Protein AF-A0A661SSA0-F1 (afdb_monome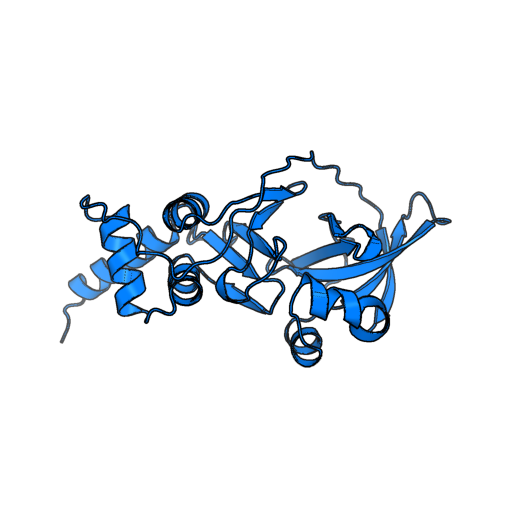r_lite)

Radius of gyration: 19.22 Å; chains: 1; bounding box: 56×44×45 Å

Secondary structure (DSSP, 8-state):
---HHHHHHHHHHHHHHHHS-HHHHHHHTT--EEEETTEEEE--GGGT-SS--EEEEE-SSTT--EEEEETTS-EE-HHHHHHHHHT--HHHHHHHHHHHHTSS-PPPPP------------B-----S-EEEEEEE-THHHHHHHIIIII---HHHHHHTT-EEEEEEETTEEEEEEEEEEEE-TTSSEEEEEGGGTEEE--PPPTT---

Foldseek 3Di:
DPDPVNVVVVVVLVLVLQQPDVVVLCVLLVWDWADAAPWIWTCQVLLLAPDTFKTWDQDPDDSRGIKIDGLLADIDTSQVSQCSQVVDDSVVSSVQSCCCPPVPNRDRRPDDPDDDDDDYDHDYHDADPAKDWDDKAQCCVPCVVLCCPRVVHDSVSCVVQVWIWTWMAGRVGRVDIDTWTWGADPVGATWTADSVVRGTHRHGHHPDDDD

Structure (mmCIF, N/CA/C/O backbone):
data_AF-A0A661SSA0-F1
#
_entry.id   AF-A0A661SSA0-F1
#
loop_
_atom_site.group_PDB
_atom_site.id
_atom_site.type_symbol
_atom_site.label_atom_id
_atom_site.label_alt_id
_atom_site.label_comp_id
_atom_site.label_asym_id
_atom_site.label_entity_id
_atom_site.label_seq_id
_atom_site.pdbx_PDB_ins_code
_atom_site.Cartn_x
_atom_site.Cartn_y
_atom_site.Cartn_z
_atom_site.occupancy
_atom_site.B_iso_or_equiv
_atom_site.auth_seq_id
_atom_site.auth_comp_id
_atom_site.auth_asym_id
_atom_site.auth_atom_id
_atom_site.pdbx_PDB_model_num
ATOM 1 N N . MET A 1 1 ? -27.821 26.333 12.004 1.00 47.28 1 MET A N 1
ATOM 2 C CA . MET A 1 1 ? -26.414 26.659 12.319 1.00 47.28 1 MET A CA 1
ATOM 3 C C . MET A 1 1 ? -25.933 25.662 13.354 1.00 47.28 1 MET A C 1
ATOM 5 O O . MET A 1 1 ? -26.566 25.550 14.393 1.00 47.28 1 MET A O 1
ATOM 9 N N . ILE A 1 2 ? -24.898 24.882 13.050 1.00 50.56 2 ILE A N 1
ATOM 10 C CA . ILE A 1 2 ? -24.228 24.037 14.049 1.00 50.56 2 ILE A CA 1
ATOM 11 C C . ILE A 1 2 ? -23.366 24.990 14.892 1.00 50.56 2 ILE A C 1
ATOM 13 O O . ILE A 1 2 ? -22.657 25.811 14.315 1.00 50.56 2 ILE A O 1
ATOM 17 N N . SER A 1 3 ? -23.477 24.954 16.222 1.00 59.59 3 SER A N 1
ATOM 18 C CA . SER A 1 3 ? -22.657 25.797 17.102 1.00 59.59 3 SER A CA 1
ATOM 19 C C . SER A 1 3 ? -21.168 25.464 16.935 1.00 59.59 3 SER A C 1
ATOM 21 O O . SER A 1 3 ? -20.807 24.313 16.675 1.00 59.59 3 SER A O 1
ATOM 23 N N . SER A 1 4 ? -20.290 26.458 17.086 1.00 67.62 4 SER A N 1
ATOM 24 C CA . SER A 1 4 ? -18.830 26.294 16.970 1.00 67.62 4 SER A CA 1
ATOM 25 C C . SER A 1 4 ? -18.270 25.210 17.904 1.00 67.62 4 SER A C 1
ATOM 27 O O . SER A 1 4 ? -17.327 24.508 17.545 1.00 67.62 4 SER A O 1
ATOM 29 N N . GLU A 1 5 ? -18.895 25.005 19.063 1.00 64.62 5 GLU A N 1
ATOM 30 C CA . GLU A 1 5 ? -18.562 23.929 20.004 1.00 64.62 5 GLU A CA 1
ATOM 31 C C . GLU A 1 5 ? -18.850 22.532 19.441 1.00 64.62 5 GLU A C 1
ATOM 33 O O . GLU A 1 5 ? -18.016 21.637 19.561 1.00 64.62 5 GLU A O 1
ATOM 38 N N . MET A 1 6 ? -19.986 22.335 18.763 1.00 60.94 6 MET A N 1
ATOM 39 C CA . MET A 1 6 ? -20.297 21.053 18.121 1.00 60.94 6 MET A CA 1
ATOM 40 C C . MET A 1 6 ? -19.345 20.739 16.960 1.00 60.94 6 MET A C 1
ATOM 42 O O . MET A 1 6 ? -19.065 19.568 16.698 1.00 60.94 6 MET A O 1
ATOM 46 N N . GLN A 1 7 ? -18.844 21.767 16.271 1.00 65.94 7 GLN A N 1
ATOM 47 C CA . GLN A 1 7 ? -17.827 21.612 15.230 1.00 65.94 7 GLN A CA 1
ATOM 48 C C . GLN A 1 7 ? -16.489 21.158 15.844 1.00 65.94 7 GLN A C 1
ATOM 50 O O . GLN A 1 7 ? -15.937 20.145 15.426 1.00 65.94 7 GLN A O 1
ATOM 55 N N . SER A 1 8 ? -16.050 21.821 16.919 1.00 74.25 8 SER A N 1
ATOM 56 C CA . SER A 1 8 ? -14.831 21.482 17.672 1.00 74.25 8 SER A CA 1
ATOM 57 C C . SER A 1 8 ? -14.837 20.043 18.206 1.00 74.25 8 SER A C 1
ATOM 59 O O . SER A 1 8 ? -13.856 19.314 18.055 1.00 74.25 8 SER A O 1
ATOM 61 N N . ILE A 1 9 ? -15.963 19.588 18.768 1.00 75.94 9 ILE A N 1
ATOM 62 C CA . ILE A 1 9 ? -16.101 18.214 19.278 1.00 75.94 9 ILE A CA 1
ATOM 63 C C . ILE A 1 9 ? -15.963 17.189 18.144 1.00 75.94 9 ILE A C 1
ATOM 65 O O . ILE A 1 9 ? -15.268 16.185 18.306 1.00 75.94 9 ILE A O 1
ATOM 69 N N . ARG A 1 10 ? -16.583 17.445 16.984 1.00 74.44 10 ARG A N 1
ATOM 70 C CA . ARG A 1 10 ? -16.476 16.562 15.810 1.00 74.44 10 ARG A CA 1
ATOM 71 C C . ARG A 1 10 ? -15.055 16.494 15.268 1.00 74.44 10 ARG A C 1
ATOM 73 O O . ARG A 1 10 ? -14.592 15.405 14.939 1.00 74.44 10 ARG A O 1
ATOM 80 N N . ASP A 1 11 ? -14.355 17.619 15.213 1.00 80.00 11 ASP A N 1
ATOM 81 C CA . ASP A 1 11 ? -12.982 17.660 14.712 1.00 80.00 11 ASP A CA 1
ATOM 82 C C . ASP A 1 11 ? -12.028 16.903 15.649 1.00 80.00 11 ASP A C 1
ATOM 84 O O . ASP A 1 11 ? -11.220 16.088 15.197 1.00 80.00 11 ASP A O 1
ATOM 88 N N . GLN A 1 12 ? -12.183 17.072 16.966 1.00 81.62 12 GLN A N 1
ATOM 89 C CA . GLN A 1 12 ? -11.432 16.296 17.958 1.00 81.62 12 GLN A CA 1
ATOM 90 C C . GLN A 1 12 ? -11.720 14.796 17.865 1.00 81.62 12 GLN A C 1
ATOM 92 O O . GLN A 1 12 ? -10.814 13.976 18.029 1.00 81.62 12 GLN A O 1
ATOM 97 N N . GLU A 1 13 ? -12.968 14.421 17.602 1.00 83.38 13 GLU A N 1
ATOM 98 C CA . GLU A 1 13 ? -13.356 13.028 17.415 1.00 83.38 13 GLU A CA 1
ATOM 99 C C . GLU A 1 13 ? -12.686 12.411 16.179 1.00 83.38 13 GLU A C 1
ATOM 101 O O . GLU A 1 13 ? -12.083 11.340 16.269 1.00 83.38 13 GLU A O 1
ATOM 106 N N . LEU A 1 14 ? -12.707 13.113 15.042 1.00 83.25 14 LEU A N 1
ATOM 107 C CA . LEU A 1 14 ? -12.047 12.666 13.813 1.00 83.25 14 LEU A CA 1
ATOM 108 C C . LEU A 1 14 ? -10.532 12.522 13.998 1.00 83.25 14 LEU A C 1
ATOM 110 O O . LEU A 1 14 ? -9.941 11.562 13.501 1.00 83.25 14 LEU A O 1
ATOM 114 N N . ILE A 1 15 ? -9.901 13.430 14.749 1.00 83.56 15 ILE A N 1
ATOM 115 C CA . ILE A 1 15 ? -8.482 13.316 15.111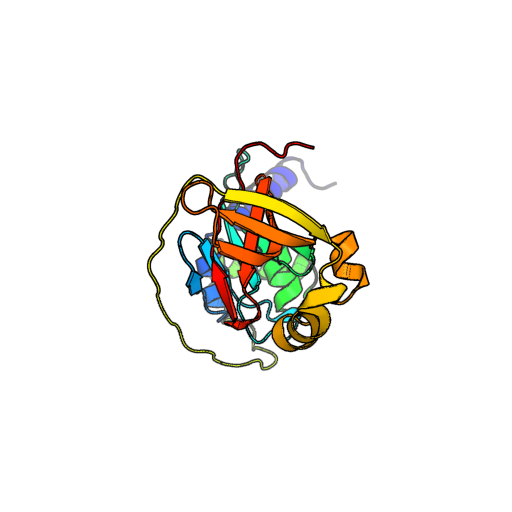 1.00 83.56 15 ILE A CA 1
ATOM 116 C C . ILE A 1 15 ? -8.237 12.043 15.928 1.00 83.56 15 ILE A C 1
ATOM 118 O O . ILE A 1 15 ? -7.282 11.317 15.650 1.00 83.56 15 ILE A O 1
ATOM 122 N N . LYS A 1 16 ? -9.098 11.728 16.904 1.00 84.88 16 LYS A N 1
ATOM 123 C CA . LYS A 1 16 ? -8.972 10.494 17.698 1.00 84.88 16 LYS A CA 1
ATOM 124 C C . LYS A 1 16 ? -9.101 9.243 16.826 1.00 84.88 16 LYS A C 1
ATOM 126 O O . LYS A 1 16 ? -8.261 8.358 16.945 1.00 84.88 16 LYS A O 1
ATOM 131 N N . ILE A 1 17 ? -10.068 9.199 15.904 1.00 85.56 17 ILE A N 1
ATOM 132 C CA . ILE A 1 17 ? -10.242 8.079 14.956 1.00 85.56 17 ILE A CA 1
ATOM 133 C C . ILE A 1 17 ? -8.987 7.874 14.092 1.00 85.56 17 ILE A C 1
ATOM 135 O O . ILE A 1 17 ? -8.540 6.744 13.886 1.00 85.56 17 ILE A O 1
ATOM 139 N N . LYS A 1 18 ? -8.385 8.961 13.597 1.00 80.56 18 LYS A N 1
ATOM 140 C CA . LYS A 1 18 ? -7.170 8.901 12.768 1.00 80.56 18 LYS A CA 1
ATOM 141 C C . LYS A 1 18 ? -5.932 8.417 13.534 1.00 80.56 18 LYS A C 1
ATOM 143 O O . LYS A 1 18 ? -5.016 7.886 12.910 1.00 80.56 18 LYS A O 1
ATOM 148 N N . LYS A 1 19 ? -5.906 8.598 14.858 1.00 84.94 19 LYS A N 1
ATOM 149 C CA . LYS A 1 19 ? -4.816 8.168 15.751 1.00 84.94 19 LYS A CA 1
ATOM 150 C C . LYS A 1 19 ? -4.912 6.707 16.192 1.00 84.94 19 LYS A C 1
ATOM 152 O O . LYS A 1 19 ? -3.938 6.191 16.731 1.00 84.94 19 LYS A O 1
ATOM 157 N N . VAL A 1 20 ? -6.050 6.041 15.974 1.00 86.25 20 VAL A N 1
ATOM 158 C CA . VAL A 1 20 ? -6.184 4.601 16.241 1.00 86.25 20 VAL A CA 1
ATOM 159 C C . VAL A 1 20 ? -5.146 3.841 15.419 1.00 86.25 20 VAL A C 1
ATOM 161 O O . VAL A 1 20 ? -4.973 4.116 14.227 1.00 86.25 20 VAL A O 1
ATOM 164 N N . GLU A 1 21 ? -4.456 2.888 16.048 1.00 86.31 21 GLU A N 1
ATOM 165 C CA . GLU A 1 21 ? -3.487 2.054 15.344 1.00 86.31 21 GLU A CA 1
ATOM 166 C C . GLU A 1 21 ? -4.167 1.295 14.209 1.00 86.31 21 GLU A C 1
ATOM 168 O O . GLU A 1 21 ? -5.119 0.541 14.409 1.00 86.31 21 GLU A O 1
ATOM 173 N N . MET A 1 22 ? -3.663 1.493 12.992 1.00 88.06 22 MET A N 1
ATOM 174 C CA . MET A 1 22 ? -4.266 0.898 11.801 1.00 88.06 22 MET A CA 1
ATOM 175 C C . MET A 1 22 ? -4.184 -0.634 11.805 1.00 88.06 22 MET A C 1
ATOM 177 O O . MET A 1 22 ? -4.999 -1.289 11.166 1.00 88.06 22 MET A O 1
ATOM 181 N N . GLU A 1 23 ? -3.246 -1.221 12.554 1.00 87.44 23 GLU A N 1
ATOM 182 C CA . GLU A 1 23 ? -3.221 -2.670 12.788 1.00 87.44 23 GLU A CA 1
ATOM 183 C C . GLU A 1 23 ? -4.453 -3.162 13.543 1.00 87.44 23 GLU A C 1
ATOM 185 O O . GLU A 1 23 ? -5.003 -4.194 13.173 1.00 87.44 23 GLU A O 1
ATOM 190 N N . THR A 1 24 ? -4.915 -2.418 14.551 1.00 86.81 24 THR A N 1
ATOM 191 C CA . THR A 1 24 ? -6.140 -2.741 15.292 1.00 86.81 24 THR A CA 1
ATOM 192 C C . THR A 1 24 ? -7.342 -2.706 14.357 1.00 86.81 24 THR A C 1
ATOM 194 O O . THR A 1 24 ? -8.110 -3.661 14.305 1.00 86.81 24 THR A O 1
ATOM 197 N N . VAL A 1 25 ? -7.438 -1.662 13.525 1.00 87.94 25 VAL A N 1
ATOM 198 C CA . VAL A 1 25 ? -8.499 -1.536 12.512 1.00 87.94 25 VAL A CA 1
ATOM 199 C C . VAL A 1 25 ? -8.464 -2.698 11.520 1.00 87.94 25 VAL A C 1
ATOM 201 O O . VAL A 1 25 ? -9.492 -3.305 11.241 1.00 87.94 25 VAL A O 1
ATOM 204 N N . LEU A 1 26 ? -7.286 -3.051 11.004 1.00 87.19 26 LEU A N 1
ATOM 205 C CA . LEU A 1 26 ? -7.128 -4.187 10.095 1.00 87.19 26 LEU A CA 1
ATOM 206 C C . LEU A 1 26 ? -7.477 -5.519 10.763 1.00 87.19 26 LEU A C 1
ATOM 208 O O . LEU A 1 26 ? -8.099 -6.359 10.121 1.00 87.19 26 LEU A O 1
ATOM 212 N N . SER A 1 27 ? -7.116 -5.704 12.032 1.00 86.75 27 SER A N 1
ATOM 213 C CA . SER A 1 27 ? -7.466 -6.894 12.808 1.00 86.75 27 SER A CA 1
ATOM 214 C C . SER A 1 27 ? -8.980 -7.041 12.960 1.00 86.75 27 SER A C 1
ATOM 216 O O . SER A 1 27 ? -9.501 -8.131 12.736 1.00 86.75 27 SER A O 1
ATOM 218 N N . ASP A 1 28 ? -9.691 -5.953 13.260 1.00 86.44 28 ASP A N 1
ATOM 219 C CA . ASP A 1 28 ? -11.155 -5.953 13.392 1.00 86.44 28 ASP A CA 1
ATOM 220 C C . ASP A 1 28 ? -11.863 -6.151 12.043 1.00 86.44 28 ASP A C 1
ATOM 222 O O . ASP A 1 28 ? -12.943 -6.732 11.977 1.00 86.44 28 ASP A O 1
ATOM 226 N N . LEU A 1 29 ? -11.230 -5.734 10.944 1.00 83.50 29 LEU A N 1
ATOM 227 C CA . LEU A 1 29 ? -11.644 -6.072 9.577 1.00 83.50 29 LEU A CA 1
ATOM 228 C C . LEU A 1 29 ? -11.198 -7.485 9.154 1.00 83.50 29 LEU A C 1
ATOM 230 O O . LEU A 1 29 ? -11.455 -7.908 8.021 1.00 83.50 29 LEU A O 1
ATOM 234 N N . GLU A 1 30 ? -10.515 -8.212 10.044 1.00 85.00 30 GLU A N 1
ATOM 235 C CA . GLU A 1 30 ? -9.916 -9.526 9.825 1.00 85.00 30 GLU A CA 1
ATOM 236 C C . GLU A 1 30 ? -9.023 -9.570 8.562 1.00 85.00 30 GLU A C 1
ATOM 238 O O . GLU A 1 30 ? -9.064 -10.521 7.764 1.00 85.00 30 GLU A O 1
ATOM 243 N N . ILE A 1 31 ? -8.238 -8.514 8.348 1.00 82.94 31 ILE A N 1
ATOM 244 C CA . ILE A 1 31 ? -7.241 -8.390 7.286 1.00 82.94 31 ILE A CA 1
ATOM 245 C C . ILE A 1 31 ? -5.856 -8.632 7.906 1.00 82.94 31 ILE A C 1
ATOM 247 O O . ILE A 1 31 ? -5.404 -7.850 8.743 1.00 82.94 31 ILE A O 1
ATOM 251 N N . PRO A 1 32 ? -5.143 -9.699 7.507 1.00 81.25 32 PRO A N 1
ATOM 252 C CA . PRO A 1 32 ? -3.854 -10.028 8.100 1.00 81.25 32 PRO A CA 1
ATOM 253 C C . PRO A 1 32 ? -2.760 -9.029 7.703 1.00 81.25 32 PRO A C 1
ATOM 255 O O . PRO A 1 32 ? -2.633 -8.638 6.537 1.00 81.25 32 PRO A O 1
ATOM 258 N N . VAL A 1 33 ? -1.917 -8.694 8.682 1.00 81.81 33 VAL A N 1
ATOM 259 C CA . VAL A 1 33 ? -0.701 -7.893 8.506 1.00 81.81 33 VAL A CA 1
ATOM 260 C C . VAL A 1 33 ? 0.524 -8.809 8.491 1.00 81.81 33 VAL A C 1
ATOM 262 O O . VAL A 1 33 ? 0.661 -9.734 9.288 1.00 81.81 33 VAL A O 1
ATOM 265 N N . TYR A 1 34 ? 1.437 -8.536 7.568 1.00 79.94 34 TYR A N 1
ATOM 266 C CA . TYR A 1 34 ? 2.657 -9.280 7.304 1.00 79.94 34 TYR A CA 1
ATOM 267 C C . TYR A 1 34 ? 3.870 -8.373 7.496 1.00 79.94 34 TYR A C 1
ATOM 269 O O . TYR A 1 34 ? 3.956 -7.291 6.910 1.00 79.94 34 TYR A O 1
ATOM 277 N N . GLN A 1 35 ? 4.861 -8.838 8.253 1.00 72.81 35 GLN A N 1
ATOM 278 C CA . GLN A 1 35 ? 6.142 -8.147 8.355 1.00 72.81 35 GLN A CA 1
ATOM 279 C C . GLN A 1 35 ? 7.018 -8.501 7.149 1.00 72.81 35 GLN A C 1
ATOM 281 O O . GLN A 1 35 ? 7.369 -9.663 6.947 1.00 72.81 35 GLN A O 1
ATOM 286 N N . THR A 1 36 ? 7.410 -7.499 6.362 1.00 66.06 36 THR A N 1
ATOM 287 C CA . THR A 1 36 ? 8.367 -7.662 5.261 1.00 66.06 36 THR A CA 1
ATOM 288 C C . THR A 1 36 ? 9.533 -6.702 5.435 1.00 66.06 36 THR A C 1
ATOM 290 O O . THR A 1 36 ? 9.450 -5.509 5.142 1.00 66.06 36 THR A O 1
ATOM 293 N N . GLY A 1 37 ? 10.654 -7.222 5.932 1.00 66.19 37 GLY A N 1
ATOM 294 C CA . GLY A 1 37 ? 11.775 -6.377 6.311 1.00 66.19 37 GLY A CA 1
ATOM 295 C C . GLY A 1 37 ? 11.391 -5.439 7.460 1.00 66.19 37 GLY A C 1
ATOM 296 O O . GLY A 1 37 ? 10.987 -5.909 8.519 1.00 66.19 37 GLY A O 1
ATOM 297 N N . LYS A 1 38 ? 11.559 -4.122 7.277 1.00 66.88 38 LYS A N 1
ATOM 298 C CA . LYS A 1 38 ? 11.152 -3.099 8.265 1.00 66.88 38 LYS A CA 1
ATOM 299 C C . LYS A 1 38 ? 9.703 -2.640 8.073 1.00 66.88 38 LYS A C 1
ATOM 301 O O . LYS A 1 38 ? 9.184 -1.919 8.918 1.00 66.88 38 LYS A O 1
ATOM 306 N N . ASN A 1 39 ? 9.065 -3.042 6.975 1.00 70.50 39 ASN A N 1
ATOM 307 C CA . ASN A 1 39 ? 7.733 -2.586 6.619 1.00 70.50 39 ASN A CA 1
ATOM 308 C C . ASN A 1 39 ? 6.677 -3.568 7.116 1.00 70.50 39 ASN A C 1
ATOM 310 O O . ASN A 1 39 ? 6.855 -4.786 7.046 1.00 70.50 39 ASN A O 1
ATOM 314 N N . ARG A 1 40 ? 5.548 -3.008 7.535 1.00 80.06 40 ARG A N 1
ATOM 315 C CA . ARG A 1 40 ? 4.321 -3.740 7.822 1.00 80.06 40 ARG A CA 1
ATOM 316 C C . ARG A 1 40 ? 3.398 -3.638 6.624 1.00 80.06 40 ARG A C 1
ATOM 318 O O . ARG A 1 40 ? 3.206 -2.546 6.090 1.00 80.06 40 ARG A O 1
ATOM 325 N N . MET A 1 41 ? 2.886 -4.771 6.174 1.00 82.31 41 MET A N 1
ATOM 326 C CA . MET A 1 41 ? 2.221 -4.897 4.888 1.00 82.31 41 MET A CA 1
ATOM 327 C C . MET A 1 41 ? 0.911 -5.664 4.992 1.00 82.31 41 MET A C 1
ATOM 329 O O . MET A 1 41 ? 0.832 -6.611 5.757 1.00 82.31 41 MET A O 1
ATOM 333 N N . PHE A 1 42 ? -0.086 -5.343 4.178 1.00 83.94 42 PHE A N 1
ATOM 334 C CA . PHE A 1 42 ? -1.341 -6.094 4.116 1.00 83.94 42 PHE A CA 1
ATOM 335 C C . PHE A 1 42 ? -1.860 -6.205 2.678 1.00 83.94 42 PHE A C 1
ATOM 337 O O . PHE A 1 42 ? -1.325 -5.594 1.748 1.00 83.94 42 PHE A O 1
ATOM 344 N N . VAL A 1 43 ? -2.848 -7.072 2.471 1.00 83.19 43 VAL A N 1
ATOM 345 C CA . VAL A 1 43 ? -3.465 -7.306 1.158 1.00 83.19 43 VAL A CA 1
ATOM 346 C C . VAL A 1 43 ? -4.546 -6.260 0.907 1.00 83.19 43 VAL A C 1
ATOM 348 O O . VAL A 1 43 ? -5.423 -6.088 1.749 1.00 83.19 43 VAL A O 1
ATOM 351 N N . ALA A 1 44 ? -4.528 -5.628 -0.270 1.00 82.69 44 ALA A N 1
ATOM 352 C CA . ALA A 1 44 ? -5.643 -4.821 -0.761 1.00 82.69 44 ALA A CA 1
ATOM 353 C C . ALA A 1 44 ? -6.868 -5.720 -1.021 1.00 82.69 44 ALA A C 1
ATOM 355 O O . ALA A 1 44 ? -7.034 -6.269 -2.117 1.00 82.69 44 ALA A O 1
ATOM 356 N N . SER A 1 45 ? -7.715 -5.917 -0.006 1.00 80.44 45 SER A N 1
ATOM 357 C CA . SER A 1 45 ? -8.894 -6.793 -0.087 1.00 80.44 45 SER A CA 1
ATOM 358 C C . SER A 1 45 ? -9.880 -6.330 -1.165 1.00 80.44 45 SER A C 1
ATOM 360 O O . SER A 1 45 ? -10.411 -7.156 -1.907 1.00 80.44 45 SER A O 1
ATOM 362 N N . TRP A 1 46 ? -10.022 -5.014 -1.340 1.00 80.25 46 TRP A N 1
ATOM 363 C CA . TRP A 1 46 ? -10.876 -4.377 -2.349 1.00 80.25 46 TRP A CA 1
ATOM 364 C C . TRP A 1 46 ? -10.437 -4.642 -3.798 1.00 80.25 46 TRP A C 1
ATOM 366 O O . TRP A 1 46 ? -11.251 -4.570 -4.714 1.00 80.25 46 TRP A O 1
ATOM 376 N N . ARG A 1 47 ? -9.170 -5.010 -4.033 1.00 73.44 47 ARG A N 1
ATOM 377 C CA . ARG A 1 47 ? -8.641 -5.342 -5.373 1.00 73.44 47 ARG A CA 1
ATOM 378 C C . ARG A 1 47 ? -8.571 -6.845 -5.637 1.00 73.44 47 ARG A C 1
ATOM 380 O O . ARG A 1 47 ? -8.054 -7.266 -6.674 1.00 73.44 47 ARG A O 1
ATOM 387 N N . SER A 1 48 ? -9.088 -7.671 -4.717 1.00 69.31 48 SER A N 1
ATOM 388 C CA . SER A 1 48 ? -8.993 -9.138 -4.786 1.00 69.31 48 SER A CA 1
ATOM 389 C C . SER A 1 48 ? -7.554 -9.617 -5.051 1.00 69.31 48 SER A C 1
ATOM 391 O O . SER A 1 48 ? -7.314 -10.575 -5.802 1.00 69.31 48 SER A O 1
ATOM 393 N N . GLU A 1 49 ? -6.568 -8.909 -4.488 1.00 72.44 49 GLU A N 1
ATOM 394 C CA . GLU A 1 49 ? -5.159 -9.256 -4.639 1.00 72.44 49 GLU A CA 1
ATOM 395 C C . GLU A 1 49 ? -4.814 -10.531 -3.860 1.00 72.44 49 GLU A C 1
ATOM 397 O O . GLU A 1 49 ? -5.389 -10.844 -2.822 1.00 72.44 49 GLU A O 1
ATOM 402 N N . LYS A 1 50 ? -3.829 -11.288 -4.360 1.00 67.38 50 LYS A N 1
ATOM 403 C CA . LYS A 1 50 ? -3.370 -12.530 -3.708 1.00 67.38 50 LYS A CA 1
ATOM 404 C C . LYS A 1 50 ? -2.192 -12.322 -2.763 1.00 67.38 50 LYS A C 1
ATOM 406 O O . LYS A 1 50 ? -1.790 -13.253 -2.071 1.00 67.38 50 LYS A O 1
ATOM 411 N N . LYS A 1 51 ? -1.559 -11.152 -2.803 1.00 73.00 51 LYS A N 1
ATOM 412 C CA . LYS A 1 51 ? -0.324 -10.866 -2.074 1.00 73.00 51 LYS A CA 1
ATOM 413 C C . LYS A 1 51 ? -0.402 -9.479 -1.470 1.00 73.00 51 LYS A C 1
ATOM 415 O O . LYS A 1 51 ? -0.961 -8.589 -2.090 1.00 73.00 51 LYS A O 1
ATOM 420 N N . ALA A 1 52 ? 0.240 -9.286 -0.323 1.00 74.44 52 ALA A N 1
ATOM 421 C CA . ALA A 1 52 ? 0.295 -7.976 0.310 1.00 74.44 52 ALA A CA 1
ATOM 422 C C . ALA A 1 52 ? 0.877 -6.923 -0.647 1.00 74.44 52 ALA A C 1
ATOM 424 O O . ALA A 1 52 ? 1.834 -7.213 -1.369 1.00 74.44 52 ALA A O 1
ATOM 425 N N . SER A 1 53 ? 0.259 -5.753 -0.696 1.00 77.31 53 SER A N 1
ATOM 426 C CA . SER A 1 53 ? 0.599 -4.628 -1.583 1.00 77.31 53 SER A CA 1
ATOM 427 C C . SER A 1 53 ? 0.395 -3.282 -0.903 1.00 77.31 53 SER A C 1
ATOM 429 O O . SER A 1 53 ? 0.930 -2.286 -1.374 1.00 77.31 53 SER A O 1
ATOM 431 N N . CYS A 1 54 ? -0.321 -3.251 0.218 1.00 83.62 54 CYS A N 1
ATOM 432 C CA . CYS A 1 54 ? -0.489 -2.052 1.010 1.00 83.62 54 CYS A CA 1
ATOM 433 C C . CYS A 1 54 ? 0.560 -2.017 2.117 1.00 83.62 54 CYS A C 1
ATOM 435 O O . CYS A 1 54 ? 0.810 -3.033 2.767 1.00 83.62 54 CYS A O 1
ATOM 437 N N . GLN A 1 55 ? 1.166 -0.859 2.348 1.00 84.50 55 GLN A N 1
ATOM 438 C CA . GLN A 1 55 ? 2.122 -0.628 3.423 1.00 84.50 55 GLN A CA 1
ATOM 439 C C . GLN A 1 55 ? 1.506 0.261 4.504 1.00 84.50 55 GLN A C 1
ATOM 441 O O . GLN A 1 55 ? 0.921 1.294 4.195 1.00 84.50 55 GLN A O 1
ATOM 446 N N . LEU A 1 56 ? 1.706 -0.109 5.770 1.00 84.81 56 LEU A N 1
ATOM 447 C CA . LEU A 1 56 ? 1.380 0.732 6.920 1.00 84.81 56 LEU A CA 1
ATOM 448 C C . LEU A 1 56 ? 2.515 1.707 7.205 1.00 84.81 56 LEU A C 1
ATOM 450 O O . LEU A 1 56 ? 3.684 1.310 7.301 1.00 84.81 56 LEU A O 1
ATOM 454 N N . MET A 1 57 ? 2.170 2.978 7.387 1.00 77.00 57 MET A N 1
ATOM 455 C CA . MET A 1 57 ? 3.126 4.024 7.721 1.00 77.00 57 MET A CA 1
ATOM 456 C C . MET A 1 57 ? 2.541 4.941 8.803 1.00 77.00 57 MET A C 1
ATOM 458 O O . MET A 1 57 ? 1.389 5.363 8.696 1.00 77.00 57 MET A O 1
ATOM 462 N N . PRO A 1 58 ? 3.314 5.290 9.845 1.00 70.69 58 PRO A N 1
ATOM 463 C CA . PRO A 1 58 ? 2.945 6.421 10.681 1.00 70.69 58 PRO A CA 1
ATOM 464 C C . PRO A 1 58 ? 3.027 7.695 9.831 1.00 70.69 58 PRO A C 1
ATOM 466 O O . PRO A 1 58 ? 3.992 7.892 9.081 1.00 70.69 58 PRO A O 1
ATOM 469 N N . HIS A 1 59 ? 2.020 8.556 9.927 1.00 68.00 59 HIS A N 1
ATOM 470 C CA . HIS A 1 59 ? 2.037 9.852 9.267 1.00 68.00 59 HIS A CA 1
ATOM 471 C C . HIS A 1 59 ? 3.180 10.690 9.855 1.00 68.00 59 HIS A C 1
ATOM 473 O O . HIS A 1 59 ? 3.278 10.866 11.067 1.00 68.00 59 HIS A O 1
ATOM 479 N N . ARG A 1 60 ? 4.072 11.198 8.996 1.00 58.72 60 ARG A N 1
ATOM 480 C CA . ARG A 1 60 ? 5.241 11.990 9.429 1.00 58.72 60 ARG A CA 1
ATOM 481 C C . ARG A 1 60 ? 4.914 13.456 9.745 1.00 58.72 60 ARG A C 1
ATOM 483 O O . ARG A 1 60 ? 5.782 14.168 10.232 1.00 58.72 60 ARG A O 1
ATOM 490 N N . GLY A 1 61 ? 3.692 13.910 9.461 1.00 56.38 61 GLY A N 1
ATOM 491 C CA . GLY A 1 61 ? 3.173 15.218 9.883 1.00 56.38 61 GLY A CA 1
ATOM 492 C C . GLY A 1 61 ? 2.515 15.172 11.269 1.00 56.38 61 GLY A C 1
ATOM 493 O O . GLY A 1 61 ? 2.066 14.109 11.697 1.00 56.38 61 GLY A O 1
ATOM 494 N N . GLY A 1 62 ? 2.443 16.327 11.940 1.00 49.00 62 GLY A N 1
ATOM 495 C CA . GLY A 1 62 ? 2.167 16.493 13.379 1.00 49.00 62 GLY A CA 1
ATOM 496 C C . GLY A 1 62 ? 0.881 15.885 13.963 1.00 49.00 62 GLY A C 1
ATOM 497 O O . GLY A 1 62 ? 0.776 15.794 15.182 1.00 49.00 62 GLY A O 1
ATOM 498 N N . ASP A 1 63 ? -0.057 15.400 13.146 1.00 61.62 63 ASP A N 1
ATOM 499 C CA . ASP A 1 63 ? -1.348 14.870 13.614 1.00 61.62 63 ASP A CA 1
ATOM 500 C C . ASP A 1 63 ? -1.301 13.437 14.177 1.00 61.62 63 ASP A C 1
ATOM 502 O O . ASP A 1 63 ? -2.317 12.934 14.661 1.00 61.62 63 ASP A O 1
ATOM 506 N N . SER A 1 64 ? -0.140 12.768 14.154 1.00 61.91 64 SER A N 1
ATOM 507 C CA . SER A 1 64 ? 0.044 11.385 14.649 1.00 61.91 64 SER A CA 1
ATOM 508 C C . SER A 1 64 ? -0.918 10.356 14.029 1.00 61.91 64 SER A C 1
ATOM 510 O O . SER A 1 64 ? -1.175 9.310 14.621 1.00 61.91 64 SER A O 1
ATOM 512 N N . ALA A 1 65 ? -1.476 10.653 12.855 1.00 71.12 65 ALA A N 1
ATOM 513 C CA . ALA A 1 65 ? -2.377 9.746 12.162 1.00 71.12 65 ALA A CA 1
ATOM 514 C C . ALA A 1 65 ? -1.624 8.515 11.635 1.00 71.12 65 ALA A C 1
ATOM 516 O O . ALA A 1 65 ? -0.438 8.587 11.309 1.00 71.12 65 ALA A O 1
ATOM 517 N N . TYR A 1 66 ? -2.315 7.390 11.489 1.00 76.81 66 TYR A N 1
ATOM 518 C CA . TYR A 1 66 ? -1.816 6.282 10.679 1.00 76.81 66 TYR A CA 1
ATOM 519 C C . TYR A 1 66 ? -2.326 6.411 9.244 1.00 76.81 66 TYR A C 1
ATOM 521 O O . TYR A 1 66 ? -3.484 6.769 9.017 1.00 76.81 66 TYR A O 1
ATOM 529 N N . ILE A 1 67 ? -1.456 6.111 8.279 1.00 84.50 67 ILE A N 1
ATOM 530 C CA . ILE A 1 67 ? -1.813 6.039 6.862 1.00 84.50 67 ILE A CA 1
ATOM 531 C C . ILE A 1 67 ? -1.445 4.676 6.284 1.00 84.50 67 ILE A C 1
ATOM 533 O O . ILE A 1 67 ? -0.459 4.053 6.694 1.00 84.50 67 ILE A O 1
ATOM 537 N N . TYR A 1 68 ? -2.221 4.234 5.300 1.00 86.25 68 TYR A N 1
ATOM 538 C CA . TYR A 1 68 ? -1.804 3.170 4.402 1.00 86.25 68 TYR A CA 1
ATOM 539 C C . TYR A 1 68 ? -1.422 3.758 3.051 1.00 86.25 68 TYR A C 1
ATOM 541 O O . TYR A 1 68 ? -1.948 4.785 2.617 1.00 86.25 68 TYR A O 1
ATOM 549 N N . GLN A 1 69 ? -0.515 3.055 2.388 1.00 82.19 69 GLN A N 1
ATOM 550 C CA . GLN A 1 69 ? -0.178 3.280 0.998 1.00 82.19 69 GLN A CA 1
ATOM 551 C C . GLN A 1 69 ? -0.410 1.995 0.208 1.00 82.19 69 GLN A C 1
ATOM 553 O O . GLN A 1 69 ? 0.290 1.011 0.443 1.00 82.19 69 GLN A O 1
ATOM 558 N N . ASP A 1 70 ? -1.371 1.995 -0.713 1.00 82.38 70 ASP A N 1
ATOM 559 C CA . ASP A 1 70 ? -1.578 0.944 -1.708 1.00 82.38 70 ASP A CA 1
ATOM 560 C C . ASP A 1 70 ? -0.687 1.200 -2.923 1.00 82.38 70 ASP A C 1
ATOM 562 O O . ASP A 1 70 ? -0.709 2.243 -3.574 1.00 82.38 70 ASP A O 1
ATOM 566 N N . TRP A 1 71 ? 0.086 0.187 -3.278 1.00 72.62 71 TRP A N 1
ATOM 567 C CA . TRP A 1 71 ? 0.906 0.169 -4.480 1.00 72.62 71 TRP A CA 1
ATOM 568 C C . TRP A 1 71 ? 0.100 0.047 -5.783 1.00 72.62 71 TRP A C 1
ATOM 570 O O . TRP A 1 71 ? 0.689 0.047 -6.862 1.00 72.62 71 TRP A O 1
ATOM 580 N N . GLY A 1 72 ? -1.229 -0.046 -5.690 1.00 65.06 72 GLY A N 1
ATOM 581 C CA . GLY A 1 72 ? -2.186 0.181 -6.774 1.00 65.06 72 GLY A CA 1
ATOM 582 C C . GLY A 1 72 ? -2.662 1.618 -6.958 1.00 65.06 72 GLY A C 1
ATOM 583 O O . GLY A 1 72 ? -3.383 1.857 -7.922 1.00 65.06 72 GLY A O 1
ATOM 584 N N . GLY A 1 73 ? -2.278 2.546 -6.074 1.00 64.69 73 GLY A N 1
ATOM 585 C CA . GLY A 1 73 ? -2.546 3.981 -6.222 1.00 64.69 73 GLY A CA 1
ATOM 586 C C . GLY A 1 73 ? -3.365 4.637 -5.122 1.00 64.69 73 GLY A C 1
ATOM 587 O O . GLY A 1 73 ? -3.313 5.854 -4.976 1.00 64.69 73 GLY A O 1
ATOM 588 N N . GLU A 1 74 ? -4.067 3.852 -4.310 1.00 73.44 74 GLU A N 1
ATOM 589 C CA . GLU A 1 74 ? -4.877 4.386 -3.215 1.00 73.44 74 GLU A CA 1
ATOM 590 C C . GLU A 1 74 ? -4.028 4.656 -1.973 1.00 73.44 74 GLU A C 1
ATOM 592 O O . GLU A 1 74 ? -3.218 3.835 -1.555 1.00 73.44 74 GLU A O 1
ATOM 597 N N . ASN A 1 75 ? -4.222 5.799 -1.329 1.00 81.25 75 ASN A N 1
ATOM 598 C CA . ASN A 1 75 ? -3.577 6.100 -0.056 1.00 81.25 75 ASN A CA 1
ATOM 599 C C . ASN A 1 75 ? -4.594 6.776 0.849 1.00 81.25 75 ASN A C 1
ATOM 601 O O . ASN A 1 75 ? -5.403 7.574 0.379 1.00 81.25 75 ASN A O 1
ATOM 605 N N . GLY A 1 76 ? -4.533 6.515 2.149 1.00 84.44 76 GLY A N 1
ATOM 606 C CA . GLY A 1 76 ? -5.498 7.130 3.045 1.00 84.44 76 GLY A CA 1
ATOM 607 C C . GLY A 1 76 ? -5.315 6.792 4.510 1.00 84.44 76 GLY A C 1
ATOM 608 O O . GLY A 1 76 ? -4.349 6.156 4.928 1.00 84.44 76 GLY A O 1
ATOM 609 N N . THR A 1 77 ? -6.270 7.264 5.295 1.00 88.31 77 THR A N 1
ATOM 610 C CA . THR A 1 77 ? -6.386 7.072 6.740 1.00 88.31 77 THR A CA 1
ATOM 611 C C . THR A 1 77 ? -7.232 5.839 7.073 1.00 88.31 77 THR A C 1
ATOM 613 O O . THR A 1 77 ? -7.718 5.136 6.187 1.00 88.31 77 THR A O 1
ATOM 616 N N . ASN A 1 78 ? -7.466 5.592 8.366 1.00 88.38 78 ASN A N 1
ATOM 617 C CA . ASN A 1 78 ? -8.391 4.550 8.828 1.00 88.38 78 ASN A CA 1
ATOM 618 C C . ASN A 1 78 ? -9.796 4.679 8.212 1.00 88.38 78 ASN A C 1
ATOM 620 O O . ASN A 1 78 ? -10.433 3.667 7.938 1.00 88.38 78 ASN A O 1
ATOM 624 N N . ILE A 1 79 ? -10.280 5.904 7.971 1.00 88.19 79 ILE A N 1
ATOM 625 C CA . ILE A 1 79 ? -11.617 6.121 7.398 1.00 88.19 79 ILE A CA 1
ATOM 626 C C . ILE A 1 79 ? -11.651 5.636 5.948 1.00 88.19 79 ILE A C 1
ATOM 628 O O . ILE A 1 79 ? -12.535 4.863 5.581 1.00 88.19 79 ILE A O 1
ATOM 632 N N . ASP A 1 80 ? -10.653 6.031 5.158 1.00 87.44 80 ASP A N 1
ATOM 633 C CA . ASP A 1 80 ? -10.527 5.645 3.751 1.00 87.44 80 ASP A CA 1
ATOM 634 C C . ASP A 1 80 ? -10.358 4.125 3.613 1.00 87.44 80 ASP A C 1
ATOM 636 O O . ASP A 1 80 ? -10.969 3.500 2.751 1.00 87.44 80 ASP A O 1
ATOM 640 N N . LEU A 1 81 ? -9.592 3.505 4.518 1.00 88.44 81 LEU A N 1
ATOM 641 C CA . LEU A 1 81 ? -9.420 2.053 4.573 1.00 88.44 81 LEU A CA 1
ATOM 642 C C . LEU A 1 81 ? -10.753 1.322 4.803 1.00 88.44 81 LEU A C 1
ATOM 644 O O . LEU A 1 81 ? -11.042 0.329 4.132 1.00 88.44 81 LEU A O 1
ATOM 648 N N . VAL A 1 82 ? -11.574 1.795 5.745 1.00 87.88 82 VAL A N 1
ATOM 649 C CA . VAL A 1 82 ? -12.894 1.201 6.018 1.00 87.88 82 VAL A CA 1
ATOM 650 C C . VAL A 1 82 ? -13.830 1.407 4.828 1.00 87.88 82 VAL A C 1
ATOM 652 O O . VAL A 1 82 ? -14.475 0.452 4.402 1.00 87.88 82 VAL A O 1
ATOM 655 N N . MET A 1 83 ? -13.851 2.610 4.240 1.00 87.94 83 MET A N 1
ATOM 656 C CA . MET A 1 83 ? -14.637 2.888 3.031 1.00 87.94 83 MET A CA 1
ATOM 657 C C . MET A 1 83 ? -14.286 1.919 1.899 1.00 87.94 83 MET A C 1
ATOM 659 O O . MET A 1 83 ? -15.182 1.286 1.346 1.00 87.94 83 MET A O 1
ATOM 663 N N . LEU A 1 84 ? -12.997 1.746 1.591 1.00 85.94 84 LEU A N 1
ATOM 664 C CA . LEU A 1 84 ? -12.557 0.845 0.524 1.00 85.94 84 LEU A CA 1
ATOM 665 C C . LEU A 1 84 ? -12.835 -0.624 0.843 1.00 85.94 84 LEU A C 1
ATOM 667 O O . LEU A 1 84 ? -13.331 -1.356 -0.010 1.00 85.94 84 LEU A O 1
ATOM 671 N N . SER A 1 85 ? -12.512 -1.071 2.057 1.00 83.62 85 SER A N 1
ATOM 672 C CA . SER A 1 85 ? -12.632 -2.487 2.422 1.00 83.62 85 SER A CA 1
ATOM 673 C C . SER A 1 85 ? -14.080 -2.968 2.517 1.00 83.62 85 SER A C 1
ATOM 675 O O . SER A 1 85 ? -14.332 -4.139 2.241 1.00 83.62 85 SER A O 1
ATOM 677 N N . GLN A 1 86 ? -15.014 -2.087 2.887 1.00 82.31 86 GLN A N 1
ATOM 678 C CA . GLN A 1 86 ? -16.431 -2.423 3.059 1.00 82.31 86 GLN A CA 1
ATOM 679 C C . GLN A 1 86 ? -17.331 -1.922 1.920 1.00 82.31 86 GLN A C 1
ATOM 681 O O . GLN A 1 86 ? -18.479 -2.349 1.819 1.00 82.31 86 GLN A O 1
ATOM 686 N N . GLY A 1 87 ? -16.843 -1.025 1.056 1.00 79.94 87 GLY A N 1
ATOM 687 C CA . GLY A 1 87 ? -17.670 -0.347 0.052 1.00 79.94 87 GLY A CA 1
ATOM 688 C C . GLY A 1 87 ? -18.655 0.660 0.661 1.00 79.94 87 GLY A C 1
ATOM 689 O O . GLY A 1 87 ? -19.704 0.927 0.078 1.00 79.94 87 GLY A O 1
ATOM 690 N N . TRP A 1 88 ? -18.345 1.183 1.848 1.00 86.19 88 TRP A N 1
ATOM 691 C CA . TRP A 1 88 ? -19.211 2.086 2.606 1.00 86.19 88 TRP A CA 1
ATOM 692 C C . TRP A 1 88 ? -18.990 3.556 2.262 1.00 86.19 88 TRP A C 1
ATOM 694 O O . TRP A 1 88 ? -17.903 3.983 1.864 1.00 86.19 88 TRP A O 1
ATOM 704 N N . GLY A 1 89 ? -20.027 4.360 2.497 1.00 80.12 89 GLY A N 1
ATOM 705 C CA . GLY A 1 89 ? -19.919 5.814 2.457 1.00 80.12 89 GLY A CA 1
ATOM 706 C C . GLY A 1 89 ? -19.215 6.379 3.694 1.00 80.12 89 GLY A C 1
ATOM 707 O O . GLY A 1 89 ? -19.255 5.798 4.779 1.00 80.12 89 GLY A O 1
ATOM 708 N N . TYR A 1 90 ? -18.637 7.575 3.563 1.00 85.44 90 TYR A N 1
ATOM 709 C CA . TYR A 1 90 ? -17.930 8.260 4.655 1.00 85.44 90 TYR A CA 1
ATOM 710 C C . TYR A 1 90 ? -18.712 8.316 5.988 1.00 85.44 90 TYR A C 1
ATOM 712 O O . TYR A 1 90 ? -18.135 7.967 7.023 1.00 85.44 90 TYR A O 1
ATOM 720 N N . PRO A 1 91 ? -20.015 8.686 6.025 1.00 86.00 91 PRO A N 1
ATOM 721 C CA . PRO A 1 91 ? -20.753 8.759 7.289 1.00 86.00 91 PRO A CA 1
ATOM 722 C C . PRO A 1 91 ? -20.888 7.409 8.000 1.00 86.00 91 PRO A C 1
ATOM 724 O O . PRO A 1 91 ? -20.920 7.361 9.230 1.00 86.00 91 PRO A O 1
ATOM 727 N N . GLU A 1 92 ? -20.983 6.323 7.234 1.00 87.44 92 GLU A N 1
ATOM 728 C CA . GLU A 1 92 ? -21.113 4.963 7.751 1.00 87.44 92 GLU A CA 1
ATOM 729 C C . GLU A 1 92 ? -19.780 4.471 8.322 1.00 87.44 92 GLU A C 1
ATOM 731 O O . GLU A 1 92 ? -19.731 4.037 9.474 1.00 87.44 92 GLU A O 1
ATOM 736 N N . SER A 1 93 ? -18.683 4.678 7.590 1.00 88.19 93 SER A N 1
ATOM 737 C CA . SER A 1 93 ? -17.328 4.347 8.045 1.00 88.19 93 SER A CA 1
ATOM 738 C C . SER A 1 93 ? -16.943 5.079 9.331 1.00 88.19 93 SER A C 1
ATOM 740 O O . SER A 1 93 ? -16.432 4.465 10.268 1.00 88.19 93 SER A O 1
ATOM 742 N N . VAL A 1 94 ? -17.239 6.381 9.429 1.00 88.75 94 VAL A N 1
ATOM 743 C CA . VAL A 1 94 ? -16.984 7.164 10.652 1.00 88.75 94 VAL A CA 1
ATOM 744 C C . VAL A 1 94 ? -17.831 6.661 11.819 1.00 88.75 94 VAL A C 1
ATOM 746 O O . VAL A 1 94 ? -17.324 6.544 12.933 1.00 88.75 94 VAL A O 1
ATOM 749 N N . ARG A 1 95 ? -19.110 6.339 11.584 1.00 88.31 95 ARG A N 1
ATOM 750 C CA . ARG A 1 95 ? -20.000 5.813 12.629 1.00 88.31 95 ARG A CA 1
ATOM 751 C C . ARG A 1 95 ? -19.480 4.493 13.190 1.00 88.31 95 ARG A C 1
ATOM 753 O O . ARG A 1 95 ? -19.475 4.326 14.405 1.00 88.31 95 ARG A O 1
ATOM 760 N N . TRP A 1 96 ? -19.036 3.583 12.327 1.00 87.88 96 TRP A N 1
ATOM 761 C CA . TRP A 1 96 ? -18.470 2.312 12.763 1.00 87.88 96 TRP A CA 1
ATOM 762 C C . TRP A 1 96 ? -17.191 2.522 13.582 1.00 87.88 96 TRP A C 1
ATOM 764 O O . TRP A 1 96 ? -17.122 2.065 14.719 1.00 87.88 96 TRP A O 1
ATOM 774 N N . LEU A 1 97 ? -16.234 3.308 13.073 1.00 89.19 97 LEU A N 1
ATOM 775 C CA . LEU A 1 97 ? -14.986 3.619 13.786 1.00 89.19 97 LEU A CA 1
ATOM 776 C C . LEU A 1 97 ? -15.240 4.276 15.153 1.00 89.19 97 LEU A C 1
ATOM 778 O O . LEU A 1 97 ? -14.581 3.940 16.137 1.00 89.19 97 LEU A O 1
ATOM 782 N N . ARG A 1 98 ? -16.220 5.184 15.239 1.00 88.62 98 ARG A N 1
ATOM 783 C CA . ARG A 1 98 ? -16.644 5.798 16.504 1.00 88.62 98 ARG A CA 1
ATOM 784 C C . ARG A 1 98 ? -17.146 4.745 17.489 1.00 88.62 98 ARG A C 1
ATOM 786 O O . ARG A 1 98 ? -16.699 4.729 18.635 1.00 88.62 98 ARG A O 1
ATOM 793 N N . ASN A 1 99 ?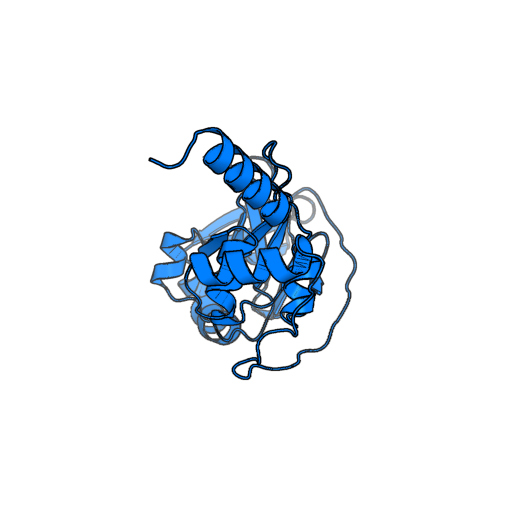 -18.061 3.884 17.048 1.00 87.00 99 ASN A N 1
ATOM 794 C CA . ASN A 1 99 ? -18.657 2.869 17.911 1.00 87.00 99 ASN A CA 1
ATOM 795 C C . ASN A 1 99 ? -17.592 1.922 18.471 1.00 87.00 99 ASN A C 1
ATOM 797 O O . ASN A 1 99 ? -17.595 1.654 19.671 1.00 87.00 99 ASN A O 1
ATOM 801 N N . GLN A 1 100 ? -16.645 1.504 17.625 1.00 85.38 100 GLN A N 1
ATOM 802 C CA . GLN A 1 100 ? -15.582 0.586 18.025 1.00 85.38 100 GLN A CA 1
ATOM 803 C C . GLN A 1 100 ? -14.595 1.191 19.018 1.00 85.38 100 GLN A C 1
ATOM 805 O O . GLN A 1 100 ? -14.273 0.561 20.022 1.00 85.38 100 GLN A O 1
ATOM 810 N N . TYR A 1 101 ? -14.112 2.407 18.756 1.00 86.88 101 TYR A N 1
ATOM 811 C CA . TYR A 1 101 ? -12.923 2.909 19.453 1.00 86.88 101 TYR A CA 1
ATOM 812 C C . TYR A 1 101 ? -13.188 4.062 20.415 1.00 86.88 101 TYR A C 1
ATOM 814 O O . TYR A 1 101 ? -12.324 4.373 21.231 1.00 86.88 101 TYR A O 1
ATOM 822 N N . LEU A 1 102 ? -14.351 4.715 20.335 1.00 84.12 102 LEU A N 1
ATOM 823 C CA . LEU A 1 102 ? -14.641 5.921 21.117 1.00 84.12 102 LEU A CA 1
ATOM 824 C C . LEU A 1 102 ? -15.877 5.802 22.011 1.00 84.12 102 LEU A C 1
ATOM 826 O O . LEU A 1 102 ? -15.952 6.506 23.014 1.00 84.12 102 LEU A O 1
ATOM 830 N N . SER A 1 103 ? -16.847 4.949 21.671 1.00 72.62 103 SER A N 1
ATOM 831 C CA . SER A 1 103 ? -18.140 4.897 22.373 1.00 72.62 103 SER A CA 1
ATOM 832 C C . SER A 1 103 ? -18.279 3.778 23.407 1.00 72.62 103 SER A C 1
ATOM 834 O O . SER A 1 103 ? -19.330 3.684 24.031 1.00 72.62 103 SER A O 1
ATOM 836 N N . GLY A 1 104 ? -17.271 2.915 23.587 1.00 62.50 104 GLY A N 1
ATOM 837 C CA . GLY A 1 104 ? -17.320 1.789 24.537 1.00 62.50 104 GLY A CA 1
ATOM 838 C C . GLY A 1 104 ? -18.307 0.669 24.168 1.00 62.50 104 GLY A C 1
ATOM 839 O O . GLY A 1 104 ? -18.353 -0.352 24.846 1.00 62.50 104 GLY A O 1
ATOM 840 N N . ASN A 1 105 ? -19.055 0.832 23.074 1.00 61.53 105 ASN A N 1
ATOM 841 C CA . ASN A 1 105 ? -20.003 -0.132 22.529 1.00 61.53 105 ASN A CA 1
ATOM 842 C C . ASN A 1 105 ? -19.378 -0.804 21.306 1.00 61.53 105 ASN A C 1
ATOM 844 O O . ASN A 1 105 ? -19.784 -0.536 20.172 1.00 61.53 105 ASN A O 1
ATOM 848 N N . ALA A 1 106 ? -18.368 -1.644 21.544 1.00 61.69 106 ALA A N 1
ATOM 849 C CA . ALA A 1 106 ? -17.740 -2.414 20.480 1.00 61.69 106 ALA A CA 1
ATOM 850 C C . ALA A 1 106 ? -18.812 -3.241 19.757 1.00 61.69 106 ALA A C 1
ATOM 852 O O . ALA A 1 106 ? -19.509 -4.062 20.357 1.00 61.69 106 ALA A O 1
ATOM 853 N N . THR A 1 107 ? -18.988 -2.977 18.468 1.00 62.53 107 THR A N 1
ATOM 854 C CA . THR A 1 107 ? -19.923 -3.721 17.625 1.00 62.53 107 THR A CA 1
ATOM 855 C C . THR A 1 107 ? -19.209 -4.925 17.022 1.00 62.53 107 THR A C 1
ATOM 857 O O . THR A 1 107 ? -17.996 -4.901 16.834 1.00 62.53 107 THR A O 1
ATOM 860 N N . ALA A 1 108 ? -19.926 -5.998 16.689 1.00 57.34 108 ALA A N 1
ATOM 861 C CA . ALA A 1 108 ? -19.307 -7.078 15.923 1.00 57.34 108 ALA A CA 1
ATOM 862 C C . ALA A 1 108 ? -18.727 -6.527 14.605 1.00 57.34 108 ALA A C 1
ATOM 864 O O . ALA A 1 108 ? -19.272 -5.577 14.026 1.00 57.34 108 ALA A O 1
ATOM 865 N N . ALA A 1 109 ? -17.617 -7.107 14.142 1.00 57.72 109 ALA A N 1
ATOM 866 C CA . ALA A 1 109 ? -17.089 -6.817 12.816 1.00 57.72 109 ALA A CA 1
ATOM 867 C C . ALA A 1 109 ? -18.209 -7.003 11.772 1.00 57.72 109 ALA A C 1
ATOM 869 O O . ALA A 1 109 ? -18.990 -7.956 11.887 1.00 57.72 109 ALA A O 1
ATOM 870 N N . PRO A 1 110 ? -18.346 -6.099 10.786 1.00 57.09 110 PRO A N 1
ATOM 871 C CA . PRO A 1 110 ? -19.349 -6.265 9.745 1.00 57.09 110 PRO A CA 1
ATOM 872 C C . PRO A 1 110 ? -19.122 -7.599 9.029 1.00 57.09 110 PRO A C 1
ATOM 874 O O . PRO A 1 110 ? -17.983 -7.998 8.774 1.00 57.09 110 PRO A O 1
ATOM 877 N N . ALA A 1 111 ? -20.212 -8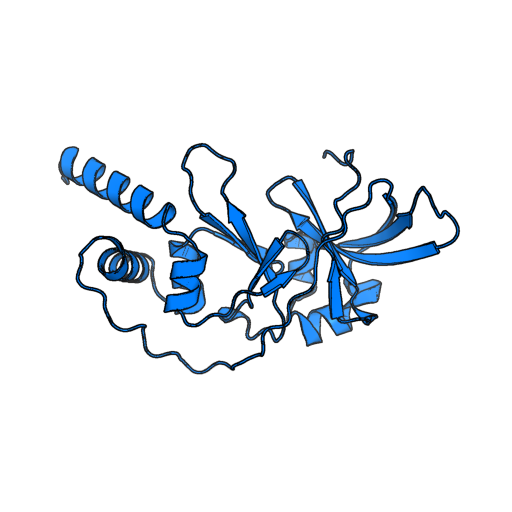.311 8.729 1.00 46.59 111 ALA A N 1
ATOM 878 C CA . ALA A 1 111 ? -20.137 -9.587 8.034 1.00 46.59 111 ALA A CA 1
ATOM 879 C C . ALA A 1 111 ? -19.438 -9.387 6.683 1.00 46.59 111 ALA A C 1
ATOM 881 O O . ALA A 1 111 ? -19.943 -8.691 5.802 1.00 46.59 111 ALA A O 1
ATOM 882 N N . LYS A 1 112 ? -18.257 -9.994 6.534 1.00 49.56 112 LYS A N 1
ATOM 883 C CA . LYS A 1 112 ? -17.483 -9.963 5.295 1.00 49.56 112 LYS A CA 1
ATOM 884 C C . LYS A 1 112 ? -18.325 -10.454 4.122 1.00 49.56 112 LYS A C 1
ATOM 886 O O . LYS A 1 112 ? -18.780 -11.597 4.119 1.00 49.56 112 LYS A O 1
ATOM 891 N N . ASN A 1 113 ? -18.364 -9.673 3.047 1.00 43.66 113 ASN A N 1
ATOM 892 C CA . ASN A 1 113 ? -18.476 -10.272 1.724 1.00 43.66 113 ASN A CA 1
ATOM 893 C C . ASN A 1 113 ? -17.154 -11.008 1.447 1.00 43.66 113 ASN A C 1
ATOM 895 O O . ASN A 1 113 ? -16.125 -10.394 1.188 1.00 43.66 113 ASN A O 1
ATOM 899 N N . ASN A 1 114 ? -17.203 -12.331 1.646 1.00 43.66 114 ASN A N 1
ATOM 900 C CA . ASN A 1 114 ? -16.194 -13.363 1.386 1.00 43.66 114 ASN A CA 1
ATOM 901 C C . ASN A 1 114 ? -14.918 -12.890 0.682 1.00 43.66 114 ASN A C 1
ATOM 903 O O . ASN A 1 114 ? -15.002 -12.631 -0.508 1.00 43.66 114 ASN A O 1
ATOM 907 N N . LEU A 1 115 ? -13.743 -12.940 1.331 1.00 38.50 115 LEU A N 1
ATOM 908 C CA . LEU A 1 115 ? -12.448 -13.127 0.647 1.00 38.50 115 LEU A CA 1
ATOM 909 C C . LEU A 1 115 ? -11.328 -13.592 1.619 1.00 38.50 115 LEU A C 1
ATOM 911 O O . LEU A 1 115 ? -10.784 -12.827 2.406 1.00 38.50 115 LEU A O 1
ATOM 915 N N . LEU A 1 116 ? -11.034 -14.896 1.512 1.00 33.16 116 LEU A N 1
ATOM 916 C CA . LEU A 1 116 ? -9.764 -15.644 1.650 1.00 33.16 116 LEU A CA 1
ATOM 917 C C . LEU A 1 116 ? -8.793 -15.406 2.834 1.00 33.16 116 LEU A C 1
ATOM 919 O O . LEU A 1 116 ? -8.119 -14.387 2.948 1.00 33.16 116 LEU A O 1
ATOM 923 N N . LYS A 1 117 ? -8.579 -16.493 3.597 1.00 27.73 117 LYS A N 1
ATOM 924 C CA . LYS A 1 117 ? -7.427 -16.737 4.488 1.00 27.73 117 LYS A CA 1
ATOM 925 C C . LYS A 1 117 ? -6.127 -16.908 3.686 1.00 27.73 117 LYS A C 1
ATOM 927 O O . LYS A 1 117 ? -6.088 -17.719 2.762 1.00 27.73 117 LYS A O 1
ATOM 932 N N . CYS A 1 118 ? -5.044 -16.255 4.115 1.00 28.28 118 CYS A N 1
ATOM 933 C CA . CYS A 1 118 ? -3.672 -16.528 3.665 1.00 28.28 118 CYS A CA 1
ATOM 934 C C . CYS A 1 118 ? -2.696 -16.555 4.859 1.00 28.28 118 CYS A C 1
ATOM 936 O O . CYS A 1 118 ? -2.819 -15.715 5.752 1.00 28.28 118 CYS A O 1
ATOM 938 N N . PRO A 1 119 ? -1.720 -17.483 4.884 1.00 24.30 119 PRO A N 1
ATOM 939 C CA . PRO A 1 119 ? -0.908 -17.770 6.062 1.00 24.30 119 PRO A CA 1
ATOM 940 C C . PRO A 1 119 ? 0.249 -16.780 6.241 1.00 24.30 119 PRO A C 1
ATOM 942 O O . PRO A 1 119 ? 0.852 -16.306 5.276 1.00 24.30 119 PRO A O 1
ATOM 945 N N . SER A 1 120 ? 0.559 -16.492 7.502 1.00 22.86 120 SER A N 1
ATOM 946 C CA . SER A 1 120 ? 1.651 -15.633 7.958 1.00 22.86 120 SER A CA 1
ATOM 947 C C . SER A 1 120 ? 3.012 -16.302 7.752 1.00 22.86 120 SER A C 1
ATOM 949 O O . SER A 1 120 ? 3.210 -17.447 8.151 1.00 22.86 120 SER A O 1
ATOM 951 N N . ALA A 1 121 ? 3.975 -15.578 7.181 1.00 22.75 121 ALA A N 1
ATOM 952 C CA . ALA A 1 121 ? 5.386 -15.954 7.206 1.00 22.75 121 ALA A CA 1
ATOM 953 C C . ALA A 1 121 ? 6.223 -14.724 7.580 1.00 22.75 121 ALA A C 1
ATOM 955 O O . ALA A 1 121 ? 6.134 -13.684 6.929 1.00 22.75 121 ALA A O 1
ATOM 956 N N . SER A 1 122 ? 7.013 -14.847 8.644 1.00 21.77 122 SER A N 1
ATOM 957 C CA . SER A 1 122 ? 7.943 -13.837 9.146 1.00 21.77 122 SER A CA 1
ATOM 958 C C . SER A 1 122 ? 9.310 -13.984 8.470 1.00 21.77 122 SER A C 1
ATOM 960 O O . SER A 1 122 ? 9.852 -15.084 8.385 1.00 21.77 122 SER A O 1
ATOM 962 N N . VAL A 1 123 ? 9.897 -12.877 7.994 1.00 23.91 123 VAL A N 1
ATOM 963 C CA . VAL A 1 123 ? 11.317 -12.822 7.595 1.00 23.91 123 VAL A CA 1
ATOM 964 C C . VAL A 1 123 ? 11.936 -11.477 7.988 1.00 23.91 123 VAL A C 1
ATOM 966 O O . VAL A 1 123 ? 11.410 -10.404 7.687 1.00 23.91 123 VAL A O 1
ATOM 969 N N . THR A 1 124 ? 13.090 -11.572 8.643 1.00 22.00 124 THR A N 1
ATOM 970 C CA . THR A 1 124 ? 13.905 -10.517 9.258 1.00 22.00 124 THR A CA 1
ATOM 971 C C . THR A 1 124 ? 14.472 -9.500 8.243 1.00 22.00 124 THR A C 1
ATOM 973 O O . THR A 1 124 ? 14.914 -9.897 7.159 1.00 22.00 124 THR A O 1
ATOM 976 N N . PRO A 1 125 ? 14.515 -8.188 8.563 1.00 26.38 125 PRO A N 1
ATOM 977 C CA . PRO A 1 125 ? 15.085 -7.158 7.693 1.00 26.38 125 PRO A CA 1
ATOM 97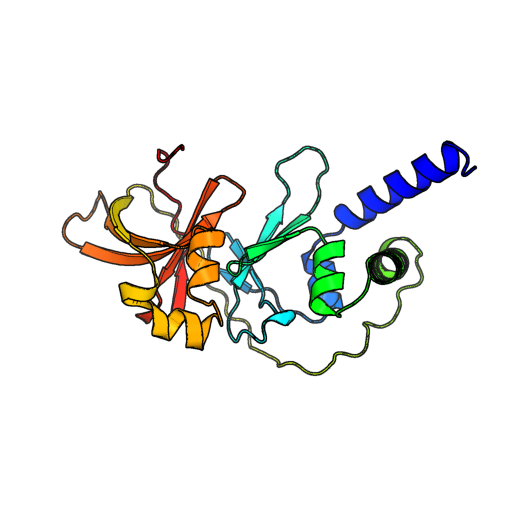8 C C . PRO A 1 125 ? 16.608 -7.180 7.616 1.00 26.38 125 PRO A C 1
ATOM 980 O O . PRO A 1 125 ? 17.292 -7.206 8.633 1.00 26.38 125 PRO A O 1
ATOM 983 N N . THR A 1 126 ? 17.140 -6.987 6.411 1.00 25.94 126 THR A N 1
ATOM 984 C CA . THR A 1 126 ? 18.524 -6.538 6.200 1.00 25.94 126 THR A CA 1
ATOM 985 C C . THR A 1 126 ? 18.502 -5.340 5.260 1.00 25.94 126 THR A C 1
ATOM 987 O O . THR A 1 126 ? 17.985 -5.419 4.147 1.00 25.94 126 THR A O 1
ATOM 990 N N . THR A 1 127 ? 19.023 -4.206 5.719 1.00 34.44 127 THR A N 1
ATOM 991 C CA . THR A 1 127 ? 19.196 -2.987 4.920 1.00 34.44 127 THR A CA 1
ATOM 992 C C . THR A 1 127 ? 20.673 -2.857 4.544 1.00 34.44 127 THR A C 1
ATOM 994 O O . THR A 1 127 ? 21.483 -2.850 5.466 1.00 34.44 127 THR A O 1
ATOM 997 N N . PRO A 1 128 ? 21.049 -2.714 3.258 1.00 46.25 128 PRO A N 1
ATOM 998 C CA . PRO A 1 128 ? 22.396 -2.267 2.910 1.00 46.25 128 PRO A CA 1
ATOM 999 C C . PRO A 1 128 ? 22.403 -0.929 2.139 1.00 46.25 128 PRO A C 1
ATOM 1001 O O . PRO A 1 128 ? 21.595 -0.751 1.221 1.00 46.25 128 PRO A O 1
ATOM 1004 N N . PRO A 1 129 ? 23.333 -0.008 2.460 1.00 50.84 129 PRO A N 1
ATOM 1005 C CA . PRO A 1 129 ? 23.620 1.172 1.651 1.00 50.84 129 PRO A CA 1
ATOM 1006 C C . PRO A 1 129 ? 24.421 0.793 0.393 1.00 50.84 129 PRO A C 1
ATOM 1008 O O . PRO A 1 129 ? 25.211 -0.149 0.407 1.00 50.84 129 PRO A O 1
ATOM 1011 N N . GLY A 1 130 ? 24.235 1.556 -0.691 1.00 62.53 130 GLY A N 1
ATOM 1012 C CA . GLY A 1 130 ? 25.050 1.466 -1.907 1.00 62.53 130 GLY A CA 1
ATOM 1013 C C . GLY A 1 130 ? 24.358 0.819 -3.104 1.00 62.53 130 GLY A C 1
ATOM 1014 O O . GLY A 1 130 ? 24.908 -0.106 -3.676 1.00 62.53 130 GLY A O 1
ATOM 1015 N N . TRP A 1 131 ? 23.185 1.289 -3.524 1.00 70.00 131 TRP A N 1
ATOM 1016 C CA . TRP A 1 131 ? 22.558 0.855 -4.783 1.00 70.00 131 TRP A CA 1
ATOM 1017 C C . TRP A 1 131 ? 22.499 2.013 -5.784 1.00 70.00 131 TRP A C 1
ATOM 1019 O O . TRP A 1 131 ? 22.259 3.145 -5.386 1.00 70.00 131 TRP A O 1
ATOM 1029 N N . LYS A 1 132 ? 22.712 1.746 -7.075 1.00 74.88 132 LYS A N 1
ATOM 1030 C CA . LYS A 1 132 ? 22.614 2.714 -8.180 1.00 74.88 132 LYS A CA 1
ATOM 1031 C C . LYS A 1 132 ? 21.524 2.293 -9.160 1.00 74.88 132 LYS A C 1
ATOM 1033 O O . LYS A 1 132 ? 21.403 1.102 -9.449 1.00 74.88 132 LYS A O 1
ATOM 1038 N N . ILE A 1 133 ? 20.769 3.260 -9.684 1.00 79.56 133 ILE A N 1
ATOM 1039 C CA . ILE A 1 133 ? 19.825 3.052 -10.791 1.00 79.56 133 ILE A CA 1
ATOM 1040 C C . ILE A 1 133 ? 20.589 3.244 -12.101 1.00 79.56 133 ILE A C 1
ATOM 1042 O O . ILE A 1 133 ? 21.230 4.271 -12.297 1.00 79.56 133 ILE A O 1
ATOM 1046 N N . LEU A 1 134 ? 20.541 2.239 -12.968 1.00 82.56 134 LEU A N 1
ATOM 1047 C CA . LEU A 1 134 ? 21.168 2.249 -14.288 1.00 82.56 134 LEU A CA 1
ATOM 1048 C C . LEU A 1 134 ? 20.164 2.601 -15.386 1.00 82.56 134 LEU A C 1
ATOM 1050 O O . LEU A 1 134 ? 20.503 3.319 -16.317 1.00 82.56 134 LEU A O 1
ATOM 1054 N N . GLU A 1 135 ? 18.940 2.082 -15.281 1.00 85.19 135 GLU A N 1
ATOM 1055 C CA . GLU A 1 135 ? 17.878 2.264 -16.275 1.00 85.19 135 GLU A CA 1
ATOM 1056 C C . GLU A 1 135 ? 16.524 2.405 -15.571 1.00 85.19 135 GLU A C 1
ATOM 1058 O O . GLU A 1 135 ? 16.313 1.829 -14.496 1.00 85.19 135 GLU A O 1
ATOM 1063 N N . ASN A 1 136 ? 15.615 3.154 -16.198 1.00 86.44 136 ASN A N 1
ATOM 1064 C CA . ASN A 1 136 ? 14.259 3.421 -15.726 1.00 86.44 136 ASN A CA 1
ATOM 1065 C C . ASN A 1 136 ? 13.280 3.308 -16.903 1.00 86.44 136 ASN A C 1
ATOM 1067 O O . ASN A 1 136 ? 13.367 4.074 -17.860 1.00 86.44 136 ASN A O 1
ATOM 1071 N N . GLU A 1 137 ? 12.364 2.344 -16.838 1.00 89.88 137 GLU A N 1
ATOM 1072 C CA . GLU A 1 137 ? 11.417 2.046 -17.911 1.00 89.88 137 GLU A CA 1
ATOM 1073 C C . GLU A 1 137 ? 9.993 1.839 -17.380 1.00 89.88 137 GLU A C 1
ATOM 1075 O O . GLU A 1 137 ? 9.765 1.579 -16.194 1.00 89.88 137 GLU A O 1
ATOM 1080 N N . HIS A 1 138 ? 9.018 1.877 -18.292 1.00 89.88 138 HIS A N 1
ATOM 1081 C CA . HIS A 1 138 ? 7.649 1.487 -17.978 1.00 89.88 138 HIS A CA 1
ATOM 1082 C C . HIS A 1 138 ? 7.594 0.009 -17.541 1.00 89.88 138 HIS A C 1
ATOM 1084 O O . HIS A 1 138 ? 8.110 -0.864 -18.255 1.00 89.88 138 HIS A O 1
ATOM 1090 N N . PRO A 1 139 ? 6.955 -0.324 -16.404 1.00 87.75 139 PRO A N 1
ATOM 1091 C CA . PRO A 1 139 ? 7.106 -1.635 -15.789 1.00 87.75 139 PRO A CA 1
ATOM 1092 C C . PRO A 1 139 ? 6.474 -2.769 -16.597 1.00 87.75 139 PRO A C 1
ATOM 1094 O O . PRO A 1 139 ? 6.935 -3.908 -16.515 1.00 87.75 139 PRO A O 1
ATOM 1097 N N . PHE A 1 140 ? 5.484 -2.487 -17.446 1.00 88.81 140 PHE A N 1
ATOM 1098 C CA . PHE A 1 140 ? 4.883 -3.515 -18.298 1.00 88.81 140 PHE A CA 1
ATOM 1099 C C . PHE A 1 140 ? 5.826 -4.068 -19.370 1.00 88.81 140 PHE A C 1
ATOM 1101 O O . PHE A 1 140 ? 5.642 -5.221 -19.758 1.00 88.81 140 PHE A O 1
ATOM 1108 N N . LYS A 1 141 ? 6.862 -3.321 -19.790 1.00 89.81 141 LYS A N 1
ATOM 1109 C CA . LYS A 1 141 ? 7.861 -3.819 -20.756 1.00 89.81 141 LYS A CA 1
ATOM 1110 C C . LYS A 1 141 ? 8.578 -5.079 -20.262 1.00 89.81 141 LYS A C 1
ATOM 1112 O O . LYS A 1 141 ? 9.046 -5.873 -21.069 1.00 89.81 141 LYS A O 1
ATOM 1117 N N . ARG A 1 142 ? 8.661 -5.270 -18.939 1.00 88.69 142 ARG A N 1
ATOM 1118 C CA . ARG A 1 142 ? 9.369 -6.400 -18.310 1.00 88.69 142 ARG A CA 1
ATOM 1119 C C . ARG A 1 142 ? 8.477 -7.249 -17.419 1.00 88.69 142 ARG A C 1
ATOM 1121 O O . ARG A 1 142 ? 8.604 -8.468 -17.389 1.00 88.69 142 ARG A O 1
ATOM 1128 N N . PHE A 1 143 ? 7.567 -6.613 -16.691 1.00 88.81 143 PHE A N 1
ATOM 1129 C CA . PHE A 1 143 ? 6.832 -7.227 -15.589 1.00 88.81 143 PHE A CA 1
ATOM 1130 C C . PHE A 1 143 ? 5.318 -7.247 -15.786 1.00 88.81 143 PHE A C 1
ATOM 1132 O O . PHE A 1 143 ? 4.606 -7.628 -14.858 1.00 88.81 143 PHE A O 1
ATOM 1139 N N . GLY A 1 144 ? 4.807 -6.904 -16.975 1.00 86.00 144 GLY A N 1
ATOM 1140 C CA . GLY A 1 144 ? 3.365 -6.769 -17.225 1.00 86.00 144 GLY A CA 1
ATOM 1141 C C . GLY A 1 144 ? 2.556 -7.998 -16.802 1.00 86.00 144 GLY A C 1
ATOM 1142 O O . GLY A 1 144 ? 1.584 -7.884 -16.060 1.00 86.00 144 GLY A O 1
ATOM 1143 N N . LYS A 1 145 ? 3.017 -9.207 -17.153 1.00 85.69 145 LYS A N 1
ATOM 1144 C CA . LYS A 1 145 ? 2.347 -10.457 -16.748 1.00 85.69 145 LYS A CA 1
ATOM 1145 C C . LYS A 1 145 ? 2.290 -10.629 -15.227 1.00 85.69 145 LYS A C 1
ATOM 1147 O O . LYS A 1 145 ? 1.275 -11.082 -14.705 1.00 85.69 145 LYS A O 1
ATOM 1152 N N . ALA A 1 146 ? 3.364 -10.289 -14.513 1.00 83.69 146 ALA A N 1
ATOM 1153 C CA . ALA A 1 146 ? 3.415 -10.401 -13.059 1.00 83.69 146 ALA A CA 1
ATOM 1154 C C . ALA A 1 146 ? 2.554 -9.329 -12.377 1.00 83.69 146 ALA A C 1
ATOM 1156 O O . ALA A 1 146 ? 1.850 -9.651 -11.423 1.00 83.69 146 ALA A O 1
ATOM 1157 N N . LEU A 1 147 ? 2.552 -8.095 -12.888 1.00 82.94 147 LEU A N 1
ATOM 1158 C CA . LEU A 1 147 ? 1.694 -7.012 -12.401 1.00 82.94 147 LEU A CA 1
ATOM 1159 C C . LEU A 1 147 ? 0.215 -7.355 -12.567 1.00 82.94 147 LEU A C 1
ATOM 1161 O O . LEU A 1 147 ? -0.533 -7.328 -11.596 1.00 82.94 147 LEU A O 1
ATOM 1165 N N . VAL A 1 148 ? -0.202 -7.811 -13.745 1.00 84.94 148 VAL A N 1
ATOM 1166 C CA . VAL A 1 148 ? -1.601 -8.194 -13.968 1.00 84.94 148 VAL A CA 1
ATOM 1167 C C . VAL A 1 148 ? -1.977 -9.419 -13.130 1.00 84.94 148 VAL A C 1
ATOM 1169 O O . VAL A 1 148 ? -3.003 -9.419 -12.454 1.00 84.94 148 VAL A O 1
ATOM 1172 N N . LYS A 1 149 ? -1.149 -10.472 -13.126 1.00 82.12 149 LYS A N 1
ATOM 1173 C CA . LYS A 1 149 ? -1.492 -11.746 -12.471 1.00 82.12 149 LYS A CA 1
ATOM 1174 C C . LYS A 1 149 ? -1.426 -11.683 -10.945 1.00 82.12 149 LYS A C 1
ATOM 1176 O O . LYS A 1 149 ? -2.247 -12.312 -10.281 1.00 82.12 149 LYS A O 1
ATOM 1181 N N . LEU A 1 150 ? -0.411 -11.020 -10.394 1.00 77.62 150 LEU A N 1
ATOM 1182 C CA . LEU A 1 150 ? -0.134 -11.028 -8.954 1.00 77.62 150 LEU A CA 1
ATOM 1183 C C . LEU A 1 150 ? -0.660 -9.780 -8.251 1.00 77.62 150 LEU A C 1
ATOM 1185 O O . LEU A 1 150 ? -1.026 -9.888 -7.085 1.00 77.62 150 LEU A O 1
ATOM 1189 N N . ARG A 1 151 ? -0.672 -8.636 -8.948 1.00 71.88 151 ARG A N 1
ATOM 1190 C CA . ARG A 1 151 ? -1.015 -7.323 -8.384 1.00 71.88 151 ARG A CA 1
ATOM 1191 C C . ARG A 1 151 ? -2.315 -6.746 -8.913 1.00 71.88 151 ARG A C 1
ATOM 1193 O O . ARG A 1 151 ? -2.764 -5.758 -8.367 1.00 71.88 151 ARG A O 1
ATOM 1200 N N . ARG A 1 152 ? -2.903 -7.292 -9.984 1.00 80.88 152 ARG A N 1
ATOM 1201 C CA . ARG A 1 152 ? -4.088 -6.702 -10.635 1.00 80.88 152 ARG A CA 1
ATOM 1202 C C . ARG A 1 152 ? -3.906 -5.204 -10.956 1.00 80.88 152 ARG A C 1
ATOM 1204 O O . ARG A 1 152 ? -4.848 -4.433 -10.829 1.00 80.88 152 ARG A O 1
ATOM 1211 N N . VAL A 1 153 ? -2.687 -4.787 -11.303 1.00 80.62 153 VAL A N 1
ATOM 1212 C CA . VAL A 1 153 ? -2.360 -3.398 -11.687 1.00 80.62 153 VAL A CA 1
ATOM 1213 C C . VAL A 1 153 ? -2.434 -3.290 -13.206 1.00 80.62 153 VAL A C 1
ATOM 1215 O O . VAL A 1 153 ? -1.858 -4.142 -13.892 1.00 80.62 153 VAL A O 1
ATOM 1218 N N . ALA A 1 154 ? -3.136 -2.282 -13.728 1.00 82.88 154 ALA A N 1
ATOM 1219 C CA . ALA A 1 154 ? -3.231 -2.023 -15.160 1.00 82.88 154 ALA A CA 1
ATOM 1220 C C . ALA A 1 154 ? -2.076 -1.141 -15.663 1.00 82.88 154 ALA A C 1
ATOM 1222 O O . ALA A 1 154 ? -1.303 -0.573 -14.891 1.00 82.88 154 ALA A O 1
ATOM 1223 N N . TRP A 1 155 ? -1.940 -1.039 -16.990 1.00 84.88 155 TRP A N 1
ATOM 1224 C CA . TRP A 1 155 ? -0.915 -0.193 -17.608 1.00 84.88 155 TRP A CA 1
ATOM 1225 C C . TRP A 1 155 ? -1.091 1.273 -17.196 1.00 84.88 155 TRP A C 1
ATOM 1227 O O . TRP A 1 155 ? -0.140 1.885 -16.727 1.00 84.88 155 TRP A O 1
ATOM 1237 N N . ALA A 1 156 ? -2.309 1.810 -17.323 1.00 79.62 156 ALA A N 1
ATOM 1238 C CA . ALA A 1 156 ? -2.613 3.208 -17.010 1.00 79.62 156 ALA A CA 1
ATOM 1239 C C . ALA A 1 156 ? -2.294 3.566 -15.546 1.00 79.62 156 ALA A C 1
ATOM 1241 O O . ALA A 1 156 ? -1.721 4.622 -15.274 1.00 79.62 156 ALA A O 1
ATOM 1242 N N . ASP A 1 157 ? -2.566 2.643 -14.622 1.00 78.94 157 ASP A N 1
ATOM 1243 C CA . ASP A 1 157 ? -2.275 2.814 -13.198 1.00 78.94 157 ASP A CA 1
ATOM 1244 C C . ASP A 1 157 ? -0.766 2.928 -12.929 1.00 78.94 157 ASP A C 1
ATOM 1246 O O . ASP A 1 157 ? -0.356 3.552 -11.956 1.00 78.94 157 ASP A O 1
ATOM 1250 N N . CYS A 1 158 ? 0.094 2.342 -13.770 1.00 79.56 158 CYS A N 1
ATOM 1251 C CA . CYS A 1 158 ? 1.543 2.433 -13.574 1.00 79.56 158 CYS A CA 1
ATOM 1252 C C . CYS A 1 158 ? 2.073 3.844 -13.805 1.00 79.56 158 CYS A C 1
ATOM 1254 O O . CYS A 1 158 ? 2.936 4.305 -13.056 1.00 79.56 158 CYS A O 1
ATOM 1256 N N . ASP A 1 159 ? 1.570 4.527 -14.829 1.00 75.69 159 ASP A N 1
ATOM 1257 C CA . ASP A 1 159 ? 1.983 5.893 -15.125 1.00 75.69 159 ASP A CA 1
ATOM 1258 C C . ASP A 1 159 ? 1.440 6.859 -14.076 1.00 75.69 159 ASP A C 1
ATOM 1260 O O . ASP A 1 159 ? 2.218 7.636 -13.519 1.00 75.69 159 ASP A O 1
ATOM 1264 N N . HIS A 1 160 ? 0.152 6.728 -13.741 1.00 71.31 160 HIS A N 1
ATOM 1265 C CA . HIS A 1 160 ? -0.511 7.548 -12.728 1.00 71.31 160 HIS A CA 1
ATOM 1266 C C . HIS A 1 160 ? 0.156 7.427 -11.351 1.00 71.31 160 HIS A C 1
ATOM 1268 O O . HIS A 1 160 ? 0.460 8.431 -10.715 1.00 71.31 160 HIS A O 1
ATOM 1274 N N . ASN A 1 161 ? 0.469 6.199 -10.929 1.00 70.38 161 ASN A N 1
ATOM 1275 C CA . ASN A 1 161 ? 1.039 5.926 -9.609 1.00 70.38 161 ASN A CA 1
ATOM 1276 C C . ASN A 1 161 ? 2.571 5.964 -9.584 1.00 70.38 161 ASN A C 1
ATOM 1278 O O . ASN A 1 161 ? 3.188 5.554 -8.600 1.00 70.38 161 ASN A O 1
ATOM 1282 N N . GLY A 1 162 ? 3.210 6.393 -10.678 1.00 76.38 162 GLY A N 1
ATOM 1283 C CA . GLY A 1 162 ? 4.664 6.503 -10.764 1.00 76.38 162 GLY A CA 1
ATOM 1284 C C . GLY A 1 162 ? 5.412 5.171 -10.628 1.00 76.38 162 GLY A C 1
ATOM 1285 O O . GLY A 1 162 ? 6.583 5.176 -10.270 1.00 76.38 162 GLY A O 1
ATOM 1286 N N . ILE A 1 163 ? 4.779 4.028 -10.905 1.00 83.25 163 ILE A N 1
ATOM 1287 C CA . ILE A 1 163 ? 5.396 2.695 -10.812 1.00 83.25 163 ILE A CA 1
ATOM 1288 C C . ILE A 1 163 ? 6.408 2.532 -11.950 1.00 83.25 163 ILE A C 1
ATOM 1290 O O . ILE A 1 163 ? 6.106 2.833 -13.108 1.00 83.25 163 ILE A O 1
ATOM 1294 N N . ARG A 1 164 ? 7.616 2.037 -11.656 1.00 86.25 164 ARG A N 1
ATOM 1295 C CA . ARG A 1 164 ? 8.707 1.919 -12.643 1.00 86.25 164 ARG A CA 1
ATOM 1296 C C . ARG A 1 164 ? 9.390 0.557 -12.616 1.00 86.25 164 ARG A C 1
ATOM 1298 O O . ARG A 1 164 ? 9.504 -0.069 -11.568 1.00 86.25 164 ARG A O 1
ATOM 1305 N N . ALA A 1 165 ? 9.885 0.092 -13.762 1.00 88.81 165 ALA A N 1
ATOM 1306 C CA . ALA A 1 165 ? 10.890 -0.967 -13.802 1.00 88.81 165 ALA A CA 1
ATOM 1307 C C . ALA A 1 165 ? 12.274 -0.325 -13.741 1.00 88.81 165 ALA A C 1
ATOM 1309 O O . ALA A 1 165 ? 12.647 0.444 -14.625 1.00 88.81 165 ALA A O 1
ATOM 1310 N N . LEU A 1 166 ? 13.036 -0.659 -12.703 1.00 86.88 166 LEU A N 1
ATOM 1311 C CA . LEU A 1 166 ? 14.371 -0.126 -12.476 1.00 86.88 166 LEU A CA 1
ATOM 1312 C C . LEU A 1 166 ? 15.410 -1.225 -12.649 1.00 86.88 166 LEU A C 1
ATOM 1314 O O . LEU A 1 166 ? 15.291 -2.306 -12.061 1.00 86.88 166 LEU A O 1
ATOM 1318 N N . ARG A 1 167 ? 16.468 -0.928 -13.402 1.00 86.25 167 ARG A N 1
ATOM 1319 C CA . ARG A 1 167 ? 17.682 -1.744 -13.403 1.00 86.25 167 ARG A CA 1
ATOM 1320 C C . ARG A 1 167 ? 18.612 -1.203 -12.339 1.00 86.25 167 ARG A C 1
ATOM 1322 O O . ARG A 1 167 ? 19.120 -0.095 -12.476 1.00 86.25 167 ARG A O 1
ATOM 1329 N N . ILE A 1 168 ? 18.841 -1.974 -11.287 1.00 82.00 168 ILE A N 1
ATOM 1330 C CA . ILE A 1 168 ? 19.659 -1.556 -10.151 1.00 82.00 168 ILE A CA 1
ATOM 1331 C C . ILE A 1 168 ? 20.954 -2.360 -10.060 1.00 82.00 168 ILE A C 1
ATOM 1333 O O . ILE A 1 168 ? 21.025 -3.522 -10.468 1.00 82.00 168 ILE A O 1
ATOM 1337 N N . GLN A 1 169 ? 21.983 -1.736 -9.500 1.00 79.88 169 GLN A N 1
ATOM 1338 C CA . GLN A 1 169 ? 23.304 -2.320 -9.281 1.00 79.88 169 GLN A CA 1
ATOM 1339 C C . GLN A 1 169 ? 23.778 -1.998 -7.869 1.00 79.88 169 GLN A C 1
ATOM 1341 O O . GLN A 1 169 ? 23.592 -0.880 -7.396 1.00 79.88 169 GLN A O 1
ATOM 1346 N N . ASN A 1 170 ? 24.408 -2.960 -7.201 1.00 73.69 170 ASN A N 1
ATOM 1347 C CA . ASN A 1 170 ? 25.039 -2.712 -5.912 1.00 73.69 170 ASN A CA 1
ATOM 1348 C C . ASN A 1 170 ? 26.426 -2.075 -6.131 1.00 73.69 170 ASN A C 1
ATOM 1350 O O . ASN A 1 170 ? 27.262 -2.626 -6.840 1.00 73.69 170 ASN A O 1
ATOM 1354 N N . SER A 1 171 ? 26.685 -0.929 -5.511 1.00 69.19 171 SER A N 1
ATOM 1355 C CA . SER A 1 171 ? 27.954 -0.197 -5.529 1.00 69.19 171 SER A CA 1
ATOM 1356 C C . SER A 1 171 ? 29.128 -1.010 -4.978 1.00 69.19 171 SER A C 1
ATOM 1358 O O . SER A 1 171 ? 30.250 -0.806 -5.424 1.00 69.19 171 SER A O 1
ATOM 1360 N N . GLN A 1 172 ? 28.889 -1.934 -4.043 1.00 67.19 172 GLN A N 1
ATOM 1361 C CA . GLN A 1 172 ? 29.910 -2.839 -3.496 1.00 67.19 172 GLN A CA 1
ATOM 1362 C C . GLN A 1 172 ? 30.121 -4.090 -4.362 1.00 67.19 172 GLN A C 1
ATOM 1364 O O . GLN A 1 172 ? 31.141 -4.761 -4.242 1.00 67.19 172 GLN A O 1
ATOM 1369 N N . ASN A 1 173 ? 29.168 -4.424 -5.239 1.00 67.50 173 ASN A N 1
ATOM 1370 C CA . ASN A 1 173 ? 29.275 -5.548 -6.166 1.00 67.50 173 ASN A CA 1
ATOM 1371 C C . ASN A 1 173 ? 28.758 -5.142 -7.548 1.00 67.50 173 ASN A C 1
ATOM 1373 O O . ASN A 1 173 ? 27.617 -5.417 -7.931 1.00 67.50 173 ASN A O 1
ATOM 1377 N N . THR A 1 174 ? 29.639 -4.489 -8.302 1.00 66.88 174 THR A N 1
ATOM 1378 C CA . THR A 1 174 ? 29.344 -3.924 -9.622 1.00 66.88 174 THR A CA 1
ATOM 1379 C C . THR A 1 174 ? 29.032 -4.986 -10.679 1.00 66.88 174 THR A C 1
ATOM 1381 O O . THR A 1 174 ? 28.456 -4.669 -11.719 1.00 66.88 174 THR A O 1
ATOM 1384 N N . GLN A 1 175 ? 29.337 -6.259 -10.437 1.00 65.56 175 GLN A N 1
ATOM 1385 C CA . GLN A 1 175 ? 29.067 -7.306 -11.419 1.00 65.56 175 GLN A CA 1
ATOM 1386 C C . GLN A 1 175 ? 27.602 -7.761 -11.429 1.00 65.56 175 GLN A C 1
ATOM 1388 O O . GLN A 1 175 ? 27.113 -8.214 -12.463 1.00 65.56 175 GLN A O 1
ATOM 1393 N N . LYS A 1 176 ? 26.862 -7.606 -10.322 1.00 73.12 176 LYS A N 1
ATOM 1394 C CA . LYS A 1 176 ? 25.468 -8.069 -10.235 1.00 73.12 176 LYS A CA 1
ATOM 1395 C C . LYS A 1 176 ? 24.472 -6.930 -10.458 1.00 73.12 176 LYS A C 1
ATOM 1397 O O . LYS A 1 176 ? 24.355 -6.009 -9.649 1.00 73.12 176 LYS A O 1
ATOM 1402 N N . LYS A 1 177 ? 23.728 -7.028 -11.563 1.00 79.31 177 LYS A N 1
ATOM 1403 C CA . LYS A 1 177 ? 22.639 -6.118 -11.947 1.00 79.31 177 LYS A CA 1
ATOM 1404 C C . LYS A 1 177 ? 21.310 -6.858 -11.846 1.00 79.31 177 LYS A C 1
ATOM 1406 O O . LYS A 1 177 ? 21.221 -8.002 -12.282 1.00 79.31 177 LYS A O 1
ATOM 1411 N N . PHE A 1 178 ? 20.284 -6.196 -11.326 1.00 81.62 178 PHE A N 1
ATOM 1412 C CA . PHE A 1 178 ? 18.958 -6.785 -11.149 1.00 81.62 178 PHE A CA 1
ATOM 1413 C C . PHE A 1 178 ? 17.887 -5.860 -11.701 1.00 81.62 178 PHE A C 1
ATOM 1415 O O . PHE A 1 178 ? 18.002 -4.641 -11.594 1.00 81.62 178 PHE A O 1
ATOM 1422 N N . TRP A 1 179 ? 16.830 -6.447 -12.247 1.00 85.00 179 TRP A N 1
ATOM 1423 C CA . TRP A 1 179 ? 15.611 -5.717 -12.557 1.00 85.00 179 TRP A CA 1
ATOM 1424 C C . TRP A 1 179 ? 14.634 -5.839 -11.395 1.00 85.00 179 TRP A C 1
ATOM 1426 O O . TRP A 1 179 ? 14.375 -6.935 -10.898 1.00 85.00 179 TRP A O 1
ATOM 1436 N N . VAL A 1 180 ? 14.081 -4.707 -10.973 1.00 85.12 180 VAL A N 1
ATOM 1437 C CA . VAL A 1 180 ? 13.074 -4.634 -9.913 1.00 85.12 180 VAL A CA 1
ATOM 1438 C C . VAL A 1 180 ? 11.909 -3.763 -10.355 1.00 85.12 180 VAL A C 1
ATOM 1440 O O . VAL A 1 180 ? 12.085 -2.814 -11.116 1.00 85.12 180 VAL A O 1
ATOM 1443 N N . CYS A 1 181 ? 10.709 -4.085 -9.884 1.00 85.50 181 CYS A N 1
ATOM 1444 C CA . CYS A 1 181 ? 9.552 -3.210 -10.018 1.00 85.50 181 CYS A CA 1
ATOM 1445 C C . CYS A 1 181 ? 9.497 -2.308 -8.785 1.00 85.50 181 CYS A C 1
ATOM 1447 O O . CYS A 1 181 ? 9.431 -2.812 -7.667 1.00 85.50 181 CYS A O 1
ATOM 1449 N N . ALA A 1 182 ? 9.564 -1.001 -8.973 1.00 82.75 182 ALA A N 1
ATOM 1450 C CA . ALA A 1 182 ? 9.653 -0.017 -7.911 1.00 82.75 182 ALA A CA 1
ATOM 1451 C C . ALA A 1 182 ? 8.346 0.769 -7.791 1.00 82.75 182 ALA A C 1
ATOM 1453 O O . ALA A 1 182 ? 7.803 1.243 -8.789 1.00 82.75 182 ALA A O 1
ATOM 1454 N N . PHE A 1 183 ? 7.876 0.906 -6.554 1.00 79.44 183 PHE A N 1
ATOM 1455 C CA . PHE A 1 183 ? 6.688 1.661 -6.170 1.00 79.44 183 PHE A CA 1
ATOM 1456 C C . PHE A 1 183 ? 7.127 2.866 -5.334 1.00 79.44 183 PHE A C 1
ATOM 1458 O O . PHE A 1 183 ? 7.871 2.665 -4.365 1.00 79.44 183 PHE A O 1
ATOM 1465 N N . PRO A 1 184 ? 6.753 4.099 -5.708 1.00 71.44 184 PRO A N 1
ATOM 1466 C CA . PRO A 1 184 ? 7.215 5.285 -5.003 1.00 71.44 184 PRO A CA 1
ATOM 1467 C C . PRO A 1 184 ? 6.577 5.339 -3.616 1.00 71.44 184 PRO A C 1
ATOM 1469 O O . PRO A 1 184 ? 5.416 4.979 -3.444 1.00 71.44 184 PRO A O 1
ATOM 1472 N N . LEU A 1 185 ? 7.333 5.774 -2.613 1.00 67.75 185 LEU A N 1
ATOM 1473 C CA . LEU A 1 185 ? 6.824 5.937 -1.251 1.00 67.75 185 LEU A CA 1
ATOM 1474 C C . LEU A 1 185 ? 6.371 7.375 -1.005 1.00 67.75 185 LEU A C 1
ATOM 1476 O O . LEU A 1 185 ? 7.059 8.309 -1.414 1.00 67.75 185 LEU A O 1
ATOM 1480 N N . ILE A 1 186 ? 5.288 7.558 -0.238 1.00 64.00 186 ILE A N 1
ATOM 1481 C CA . ILE A 1 1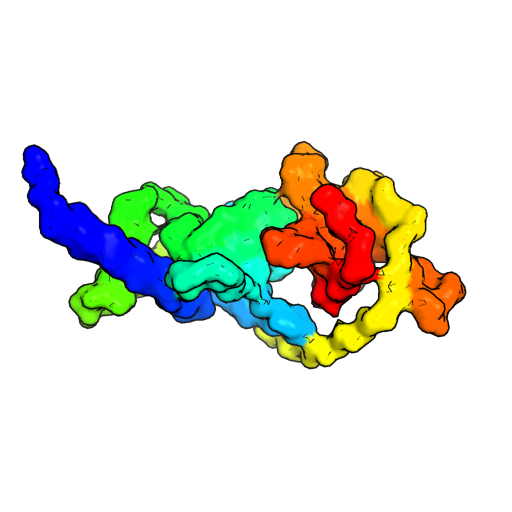86 ? 4.819 8.897 0.186 1.00 64.00 186 ILE A CA 1
ATOM 1482 C C . ILE A 1 186 ? 5.919 9.646 0.949 1.00 64.00 186 ILE A C 1
ATOM 1484 O O . ILE A 1 186 ? 6.094 10.850 0.802 1.00 64.00 186 ILE A O 1
ATOM 1488 N N . SER A 1 187 ? 6.713 8.927 1.747 1.00 58.59 187 SER A N 1
ATOM 1489 C CA . SER A 1 187 ? 7.832 9.500 2.501 1.00 58.59 187 SER A CA 1
ATOM 1490 C C . SER A 1 187 ? 9.060 9.859 1.654 1.00 58.59 187 SER A C 1
ATOM 1492 O O . SER A 1 187 ? 10.099 10.194 2.225 1.00 58.59 187 SER A O 1
ATOM 1494 N N . GLY A 1 188 ? 8.982 9.699 0.333 1.00 62.03 188 GLY A N 1
ATOM 1495 C CA . GLY A 1 188 ? 10.125 9.703 -0.570 1.00 62.03 188 GLY A CA 1
ATOM 1496 C C . GLY A 1 188 ? 10.826 8.343 -0.638 1.00 62.03 188 GLY A C 1
ATOM 1497 O O . GLY A 1 188 ? 10.772 7.530 0.292 1.00 62.03 188 GLY A O 1
ATOM 1498 N N . GLY A 1 189 ? 11.495 8.098 -1.765 1.00 69.12 189 GLY A N 1
ATOM 1499 C CA . GLY A 1 189 ? 12.148 6.827 -2.074 1.00 69.12 189 GLY A CA 1
ATOM 1500 C C . GLY A 1 189 ? 11.214 5.806 -2.729 1.00 69.12 189 GLY A C 1
ATOM 1501 O O . GLY A 1 189 ? 10.177 6.156 -3.286 1.00 69.12 189 GLY A O 1
ATOM 1502 N N . TRP A 1 190 ? 11.610 4.532 -2.682 1.00 69.06 190 TRP A N 1
ATOM 1503 C CA . TRP A 1 190 ? 10.954 3.442 -3.405 1.00 69.06 190 TRP A CA 1
ATOM 1504 C C . TRP A 1 190 ? 10.875 2.179 -2.548 1.00 69.06 190 TRP A C 1
ATOM 1506 O O . TRP A 1 190 ? 11.816 1.867 -1.817 1.00 69.06 190 TRP A O 1
ATOM 1516 N N . THR A 1 191 ? 9.795 1.411 -2.692 1.00 72.56 191 THR A N 1
ATOM 1517 C CA . THR A 1 191 ? 9.775 -0.007 -2.316 1.00 72.56 191 THR A CA 1
ATOM 1518 C C . THR A 1 191 ? 9.904 -0.866 -3.562 1.00 72.56 191 THR A C 1
ATOM 1520 O O . THR A 1 191 ? 9.224 -0.645 -4.562 1.00 72.56 191 THR A O 1
ATOM 1523 N N . CYS A 1 192 ? 10.777 -1.870 -3.499 1.00 75.56 192 CYS A N 1
ATOM 1524 C CA . CYS A 1 192 ? 11.115 -2.703 -4.641 1.00 75.56 192 CYS A CA 1
ATOM 1525 C C . CYS A 1 192 ? 10.513 -4.108 -4.514 1.00 75.56 192 CYS A C 1
ATOM 1527 O O . CYS A 1 192 ? 10.618 -4.809 -3.505 1.00 75.56 192 CYS A O 1
ATOM 1529 N N . PHE A 1 193 ? 9.914 -4.555 -5.602 1.00 75.81 193 PHE A N 1
ATOM 1530 C CA . PHE A 1 193 ? 9.389 -5.891 -5.794 1.00 75.81 193 PHE A CA 1
ATOM 1531 C C . PHE A 1 193 ? 10.276 -6.639 -6.785 1.00 75.81 193 PHE A C 1
ATOM 1533 O O . PHE A 1 193 ? 10.591 -6.117 -7.854 1.00 75.81 193 PHE A O 1
ATOM 1540 N N . LEU A 1 194 ? 10.663 -7.868 -6.436 1.00 76.69 194 LEU A N 1
ATOM 1541 C CA . LEU A 1 194 ? 11.338 -8.813 -7.327 1.00 76.69 194 LEU A CA 1
ATOM 1542 C C . LEU A 1 194 ? 10.290 -9.798 -7.860 1.00 76.69 194 LEU A C 1
ATOM 1544 O O . LEU A 1 194 ? 9.920 -10.736 -7.140 1.00 76.69 194 LEU A O 1
ATOM 1548 N N . PRO A 1 195 ? 9.794 -9.612 -9.099 1.00 67.69 195 PRO A N 1
ATOM 1549 C CA . PRO A 1 195 ? 8.648 -10.372 -9.589 1.00 67.69 195 PRO A CA 1
ATOM 1550 C C . PRO A 1 195 ? 8.933 -11.867 -9.730 1.00 67.69 195 PRO A C 1
ATOM 1552 O O . PRO A 1 195 ? 8.067 -12.677 -9.407 1.00 67.69 195 PRO A O 1
ATOM 1555 N N . GLU A 1 196 ? 10.158 -12.229 -10.119 1.00 63.97 196 GLU A N 1
ATOM 1556 C CA . GLU A 1 196 ? 10.602 -13.615 -10.341 1.00 63.97 196 GLU A CA 1
ATOM 1557 C C . GLU A 1 196 ? 10.523 -14.485 -9.083 1.00 63.97 196 GLU A C 1
ATOM 1559 O O . GLU A 1 196 ? 10.221 -15.673 -9.154 1.00 63.97 196 GLU A O 1
ATOM 1564 N N . HIS A 1 197 ? 10.729 -13.889 -7.909 1.00 62.47 197 HIS A N 1
ATOM 1565 C CA . HIS A 1 197 ? 10.658 -14.601 -6.633 1.00 62.47 197 HIS A CA 1
ATOM 1566 C C . HIS A 1 197 ? 9.391 -14.274 -5.851 1.00 62.47 197 HIS A C 1
ATOM 1568 O O . HIS A 1 197 ? 9.168 -14.816 -4.769 1.00 62.47 197 HIS A O 1
ATOM 1574 N N . GLY A 1 198 ? 8.568 -13.356 -6.365 1.00 59.53 198 GLY A N 1
ATOM 1575 C CA . GLY A 1 198 ? 7.374 -12.886 -5.687 1.00 59.53 198 GLY A CA 1
ATOM 1576 C C . GLY A 1 198 ? 7.649 -12.311 -4.295 1.00 59.53 198 GLY A C 1
ATOM 1577 O O . GLY A 1 198 ? 6.734 -12.323 -3.470 1.00 59.53 198 GLY A O 1
ATOM 1578 N N . LYS A 1 199 ? 8.887 -11.864 -4.053 1.00 60.66 199 LYS A N 1
ATOM 1579 C CA . LYS A 1 199 ? 9.375 -11.307 -2.792 1.00 60.66 199 LYS A CA 1
ATOM 1580 C C . LYS A 1 199 ? 9.409 -9.796 -2.913 1.00 60.66 199 LYS A C 1
ATOM 1582 O O . LYS A 1 199 ? 9.931 -9.252 -3.888 1.00 60.66 199 LYS A O 1
ATOM 1587 N N . PHE A 1 200 ? 8.907 -9.127 -1.890 1.00 56.94 200 PHE A N 1
ATOM 1588 C CA . PHE A 1 200 ? 9.189 -7.718 -1.698 1.00 56.94 200 PHE A CA 1
ATOM 1589 C C . PHE A 1 200 ? 10.430 -7.586 -0.856 1.00 56.94 200 PHE A C 1
ATOM 1591 O O . PHE A 1 200 ? 10.598 -8.273 0.152 1.00 56.94 200 PHE A O 1
ATOM 1598 N N . ARG A 1 201 ? 11.315 -6.704 -1.286 1.00 55.19 201 ARG A N 1
ATOM 1599 C CA . ARG A 1 201 ? 12.381 -6.226 -0.431 1.00 55.19 201 ARG A CA 1
ATOM 1600 C C . ARG A 1 201 ? 12.219 -4.727 -0.356 1.00 55.19 201 ARG A C 1
ATOM 1602 O O . ARG A 1 201 ? 12.256 -4.047 -1.377 1.00 55.19 201 ARG A O 1
ATOM 1609 N N . THR A 1 202 ? 12.090 -4.213 0.860 1.00 50.44 202 THR A N 1
ATOM 1610 C CA . THR A 1 202 ? 12.336 -2.800 1.129 1.00 50.44 202 THR A CA 1
ATOM 1611 C C . THR A 1 202 ? 13.804 -2.532 0.812 1.00 50.44 202 THR A C 1
ATOM 1613 O O . THR A 1 202 ? 14.683 -2.680 1.658 1.00 50.44 202 THR A O 1
ATOM 1616 N N . VAL A 1 203 ? 14.092 -2.243 -0.451 1.00 50.91 203 VAL A N 1
ATOM 1617 C CA . VAL A 1 203 ? 15.390 -1.741 -0.872 1.00 50.91 203 VAL A CA 1
ATOM 1618 C C . VAL A 1 203 ? 15.257 -0.240 -0.761 1.00 50.91 203 VAL A C 1
ATOM 1620 O O . VAL A 1 203 ? 14.565 0.376 -1.562 1.00 50.91 203 VAL A O 1
ATOM 1623 N N . ILE A 1 204 ? 15.858 0.317 0.289 1.00 48.00 204 ILE A N 1
ATOM 1624 C CA . ILE A 1 204 ? 15.947 1.763 0.468 1.00 48.00 204 ILE A CA 1
ATOM 1625 C C . ILE A 1 204 ? 16.552 2.338 -0.813 1.00 48.00 204 ILE A C 1
ATOM 1627 O O . ILE A 1 204 ? 17.602 1.879 -1.272 1.00 48.00 204 ILE A O 1
ATOM 1631 N N . ALA A 1 205 ? 15.842 3.298 -1.403 1.00 43.66 205 ALA A N 1
ATOM 1632 C CA . ALA A 1 205 ? 16.336 4.072 -2.526 1.00 43.66 205 ALA A CA 1
ATOM 1633 C C . ALA A 1 205 ? 17.724 4.635 -2.181 1.00 43.66 205 ALA A C 1
ATOM 1635 O O . ALA A 1 205 ? 17.935 5.034 -1.034 1.00 43.66 205 ALA A O 1
ATOM 1636 N N . PRO A 1 206 ? 18.677 4.709 -3.123 1.00 39.25 206 PRO A N 1
ATOM 1637 C CA . PRO A 1 206 ? 19.794 5.618 -2.926 1.00 39.25 206 PRO A CA 1
ATOM 1638 C C . PRO A 1 206 ? 19.237 6.991 -2.541 1.00 39.25 206 PRO A C 1
ATOM 1640 O O . PRO A 1 206 ? 18.445 7.570 -3.285 1.00 39.25 206 PRO A O 1
ATOM 1643 N N . ASN A 1 207 ? 19.619 7.484 -1.361 1.00 33.41 207 ASN A N 1
ATOM 1644 C CA . ASN A 1 207 ? 19.453 8.893 -1.030 1.00 33.41 207 ASN A CA 1
ATOM 1645 C C . ASN A 1 207 ? 20.065 9.689 -2.192 1.00 33.41 207 ASN A C 1
ATOM 1647 O O . ASN A 1 207 ? 21.238 9.483 -2.502 1.00 33.41 207 ASN A O 1
ATOM 1651 N N . GLY A 1 208 ? 19.274 10.535 -2.859 1.00 31.20 208 GLY A N 1
ATOM 1652 C CA . GLY A 1 208 ? 19.785 11.403 -3.927 1.00 31.20 208 GLY A CA 1
ATOM 1653 C C . GLY A 1 208 ? 18.938 11.546 -5.192 1.00 31.20 208 GLY A C 1
ATOM 1654 O O . GLY A 1 208 ? 19.371 12.248 -6.094 1.00 31.20 208 GLY A O 1
ATOM 1655 N N . LEU A 1 209 ? 17.750 10.944 -5.288 1.00 32.53 209 LEU A N 1
ATOM 1656 C CA . LEU A 1 209 ? 16.798 11.287 -6.355 1.00 32.53 209 LEU A CA 1
ATOM 1657 C C . LEU A 1 209 ? 15.662 12.118 -5.768 1.00 32.53 209 LEU A C 1
ATOM 1659 O O . LEU A 1 209 ? 14.564 11.621 -5.525 1.00 32.53 209 LEU A O 1
ATOM 1663 N N . GLY A 1 210 ? 15.997 13.374 -5.473 1.00 24.58 210 GLY A N 1
ATOM 1664 C CA . GLY A 1 210 ? 15.002 14.435 -5.433 1.00 24.58 210 GLY A CA 1
ATOM 1665 C C . GLY A 1 210 ? 14.511 14.695 -6.855 1.00 24.58 210 GLY A C 1
ATOM 1666 O O . GLY A 1 210 ? 15.302 14.642 -7.800 1.00 24.58 210 GLY A O 1
ATOM 1667 N N . TRP A 1 211 ? 13.209 14.916 -6.976 1.00 29.41 211 TRP A N 1
ATOM 1668 C CA . TRP A 1 211 ? 12.658 15.749 -8.035 1.00 29.41 211 TRP A CA 1
ATOM 1669 C C . TRP A 1 211 ? 12.509 17.147 -7.448 1.00 29.41 211 TRP A C 1
ATOM 1671 O O . TRP A 1 211 ? 12.110 17.215 -6.260 1.00 29.41 211 TRP A O 1
#

pLDDT: mean 71.34, std 17.65, range [21.77, 89.88]

Sequence (211 aa):
MISSEMQSIRDQELIKIKKVEMETVLSDLEIPVYQTGKNRMFVASWRSEKKASCQLMPHRGGDSAYIYQDWGGENGTNIDLVMLSQGWGYPESVRWLRNQYLSGNATAAPAKNNLLKCPSASVTPTTPPGWKILENEHPFKRFGKALVKLRRVAWADCDHNGIRALRIQNSQNTQKKFWVCAFPLISGGWTCFLPEHGKFRTVIAPNGLGW